Protein AF-A0AAD6A4V7-F1 (afdb_monomer)

Radius of gyration: 35.55 Å; Cα contacts (8 Å, |Δi|>4): 164; chains: 1; bounding box: 83×44×78 Å

InterPro domains:
  IPR036397 Ribonuclease H superfamily [G3DSA:3.30.420.10] (152-219)

Foldseek 3Di:
DQDDDPVLLVVLLVCVVVPDDLVNSQVVCVVVVHHDDSVRSVVSNPPDDPPPDDDDLPDPVLLVQLVVVCVVPVPDQLVNSQVVSCVPPVDRDDSVVSVVSCVVVVHDDDDDDDADDDDPVLVVQQVVVVVVCVVVVPDCPQEDEDEPDDPVVVVVCCVPSNQRHEYEYAPPPVCPVVVVVCVVVVGRYDDDGHSPLVVGCVSVVVVVVVVCCVPPVPD

Structure (mmCIF, N/CA/C/O backbone):
data_AF-A0AAD6A4V7-F1
#
_entry.id   AF-A0AAD6A4V7-F1
#
loop_
_atom_site.group_PDB
_atom_site.id
_atom_site.type_symbol
_atom_site.label_atom_id
_atom_site.label_alt_id
_atom_site.label_comp_id
_atom_site.label_asym_id
_atom_site.label_entity_id
_atom_site.label_seq_id
_atom_site.pdbx_PDB_ins_code
_atom_site.Cartn_x
_atom_site.Cartn_y
_atom_site.Cartn_z
_atom_site.occupancy
_atom_site.B_iso_or_equiv
_atom_site.auth_seq_id
_atom_site.auth_comp_id
_atom_site.auth_asym_id
_atom_site.auth_atom_id
_atom_site.pdbx_PDB_model_num
ATOM 1 N N . MET A 1 1 ? -29.307 -18.864 32.695 1.00 46.22 1 MET A N 1
ATOM 2 C CA . MET A 1 1 ? -29.935 -17.529 32.809 1.00 46.22 1 MET A CA 1
ATOM 3 C C . MET A 1 1 ? -30.764 -17.306 31.561 1.00 46.22 1 MET A C 1
ATOM 5 O O . MET A 1 1 ? -30.192 -17.206 30.483 1.00 46.22 1 MET A O 1
ATOM 9 N N . THR A 1 2 ? -32.087 -17.305 31.678 1.00 53.16 2 THR A N 1
ATOM 10 C CA . THR A 1 2 ? -32.985 -17.013 30.559 1.00 53.16 2 THR A CA 1
ATOM 11 C C . THR A 1 2 ? -32.927 -15.517 30.257 1.00 53.16 2 THR A C 1
ATOM 13 O O . THR A 1 2 ? -33.354 -14.672 31.042 1.00 53.16 2 THR A O 1
ATOM 16 N N . CYS A 1 3 ? -32.285 -15.182 29.140 1.00 62.53 3 CYS A N 1
ATOM 17 C CA . CYS A 1 3 ? -32.241 -13.828 28.608 1.00 62.53 3 CYS A CA 1
ATOM 18 C C . CYS A 1 3 ? -33.627 -13.497 28.039 1.00 62.53 3 CYS A C 1
ATOM 20 O O . CYS A 1 3 ? -34.058 -14.113 27.065 1.00 62.53 3 CYS A O 1
ATOM 22 N N . ILE A 1 4 ? -34.340 -12.555 28.658 1.00 73.94 4 ILE A N 1
ATOM 23 C CA . ILE A 1 4 ? -35.567 -12.003 28.082 1.00 73.94 4 ILE A CA 1
ATOM 24 C C . ILE A 1 4 ? -35.158 -11.102 26.910 1.00 73.94 4 ILE A C 1
ATOM 26 O O . ILE A 1 4 ? -34.334 -10.201 27.078 1.00 73.94 4 ILE A O 1
ATOM 30 N N . ASN A 1 5 ? -35.717 -11.346 25.724 1.00 81.69 5 ASN A N 1
ATOM 31 C CA . ASN A 1 5 ? -35.492 -10.494 24.556 1.00 81.69 5 ASN A CA 1
ATOM 32 C C . ASN A 1 5 ? -36.155 -9.106 24.730 1.00 81.69 5 ASN A C 1
ATOM 34 O O . ASN A 1 5 ? -36.911 -8.862 25.672 1.00 81.69 5 ASN A O 1
ATOM 38 N N . ILE A 1 6 ? -35.857 -8.171 23.823 1.00 79.94 6 ILE A N 1
ATOM 39 C CA . ILE A 1 6 ? -36.335 -6.780 23.922 1.00 79.94 6 ILE A CA 1
ATOM 40 C C . ILE A 1 6 ? -37.873 -6.710 23.916 1.00 79.94 6 ILE A C 1
ATOM 42 O O . ILE A 1 6 ? -38.448 -5.997 24.734 1.00 79.94 6 ILE A O 1
ATOM 46 N N . GLU A 1 7 ? -38.542 -7.495 23.069 1.00 83.12 7 GLU A N 1
ATOM 47 C CA . GLU A 1 7 ? -40.010 -7.517 22.959 1.00 83.12 7 GLU A CA 1
ATOM 48 C C . GLU A 1 7 ? -40.690 -8.002 24.241 1.00 83.12 7 GLU A C 1
ATOM 50 O O . GLU A 1 7 ? -41.595 -7.356 24.765 1.00 83.12 7 GLU A O 1
ATOM 55 N N . ARG A 1 8 ? -40.223 -9.116 24.809 1.00 85.81 8 ARG A N 1
ATOM 56 C CA . ARG A 1 8 ? -40.760 -9.637 26.068 1.00 85.81 8 ARG A CA 1
ATOM 57 C C . ARG A 1 8 ? -40.467 -8.691 27.231 1.00 85.81 8 ARG A C 1
ATOM 59 O O . ARG A 1 8 ? -41.292 -8.562 28.128 1.00 85.81 8 ARG A O 1
ATOM 66 N N . SER A 1 9 ? -39.343 -7.970 27.204 1.00 84.12 9 SER A N 1
ATOM 67 C CA . SER A 1 9 ? -39.074 -6.899 28.172 1.00 84.12 9 SER A CA 1
ATOM 68 C C . SER A 1 9 ? -40.113 -5.779 28.077 1.00 84.12 9 SER A C 1
ATOM 70 O O . SER A 1 9 ? -40.574 -5.299 29.108 1.00 84.12 9 SER A O 1
ATOM 72 N N . GLN A 1 10 ? -40.504 -5.377 26.865 1.00 85.00 10 GLN A N 1
ATOM 73 C CA . GLN A 1 10 ? -41.559 -4.379 26.661 1.00 85.00 10 GLN A CA 1
ATOM 74 C C . GLN A 1 10 ? -42.918 -4.897 27.152 1.00 85.00 10 GLN A C 1
ATOM 76 O O . GLN A 1 10 ? -43.640 -4.167 27.826 1.00 85.00 10 GLN A O 1
ATOM 81 N N . GLN A 1 11 ? -43.236 -6.173 26.903 1.00 87.38 11 GLN A N 1
ATOM 82 C CA . GLN A 1 11 ? -44.453 -6.813 27.418 1.00 87.38 11 GLN A CA 1
ATOM 83 C C . GLN A 1 11 ? -44.507 -6.802 28.950 1.00 87.38 11 GLN A C 1
ATOM 85 O O . GLN A 1 11 ? -45.554 -6.494 29.515 1.00 87.38 11 GLN A O 1
ATOM 90 N N . VAL A 1 12 ? -43.389 -7.073 29.635 1.00 87.44 12 VAL A N 1
ATOM 91 C CA . VAL A 1 12 ? -43.308 -6.968 31.103 1.00 87.44 12 VAL A CA 1
ATOM 92 C C . VAL A 1 12 ? -43.632 -5.545 31.567 1.00 87.44 12 VAL A C 1
ATOM 94 O O . VAL A 1 12 ? -44.415 -5.387 32.504 1.00 87.44 12 VAL A O 1
ATOM 97 N N . CYS A 1 13 ? -43.098 -4.512 30.904 1.00 84.75 13 CYS A N 1
ATOM 98 C CA . CYS A 1 13 ? -43.406 -3.115 31.230 1.00 84.75 13 CYS A CA 1
ATOM 99 C C . CYS A 1 13 ? -44.899 -2.794 31.053 1.00 84.75 13 CYS A C 1
ATOM 101 O O . CYS A 1 13 ? -45.506 -2.208 31.948 1.00 84.75 13 CYS A O 1
ATOM 103 N N . VAL A 1 14 ? -45.507 -3.237 29.948 1.00 88.44 14 VAL A N 1
ATOM 104 C CA . VAL A 1 14 ? -46.940 -3.037 29.666 1.00 88.44 14 VAL A CA 1
ATOM 105 C C . VAL A 1 14 ? -47.814 -3.758 30.697 1.00 88.44 14 VAL A C 1
ATOM 107 O O . VAL A 1 14 ? -48.703 -3.152 31.289 1.00 88.44 14 VAL A O 1
ATOM 110 N N . MET A 1 15 ? -47.541 -5.034 30.985 1.00 87.94 15 MET A N 1
ATOM 111 C CA . MET A 1 15 ? -48.311 -5.815 31.962 1.00 87.94 15 MET A CA 1
ATOM 112 C C . MET A 1 15 ? -48.268 -5.195 33.363 1.00 87.94 15 MET A C 1
ATOM 114 O O . MET A 1 15 ? -49.279 -5.184 34.065 1.00 87.94 15 MET A O 1
ATOM 118 N N . ARG A 1 16 ? -47.119 -4.639 33.757 1.00 85.44 16 ARG A N 1
ATOM 119 C CA . ARG A 1 16 ? -46.969 -3.910 35.020 1.00 85.44 16 ARG A CA 1
ATOM 120 C C . ARG A 1 16 ? -47.710 -2.577 35.036 1.00 85.44 16 ARG A C 1
ATOM 122 O O . ARG A 1 16 ? -48.299 -2.254 36.061 1.00 85.44 16 ARG A O 1
ATOM 129 N N . ALA A 1 17 ? -47.712 -1.833 33.928 1.00 85.75 17 ALA A N 1
ATOM 130 C CA . ALA A 1 17 ? -48.481 -0.591 33.797 1.00 85.75 17 ALA A CA 1
ATOM 131 C C . ALA A 1 17 ? -49.995 -0.833 33.937 1.00 85.75 17 ALA A C 1
ATOM 133 O O . ALA A 1 17 ? -50.708 -0.000 34.487 1.00 85.75 17 ALA A O 1
ATOM 134 N N . HIS A 1 18 ? -50.466 -2.012 33.523 1.00 89.56 18 HIS A N 1
ATOM 135 C CA . HIS A 1 18 ? -51.836 -2.481 33.751 1.00 89.56 18 HIS A CA 1
ATOM 136 C C . HIS A 1 18 ? -52.079 -3.090 35.147 1.00 89.56 18 HIS A C 1
ATOM 138 O O . HIS A 1 18 ? -53.134 -3.673 35.379 1.00 89.56 18 HIS A O 1
ATOM 144 N N . GLY A 1 19 ? -51.128 -2.979 36.080 1.00 86.94 19 GLY A N 1
ATOM 145 C CA . GLY A 1 19 ? -51.301 -3.401 37.472 1.00 86.94 19 GLY A CA 1
ATOM 146 C C . GLY A 1 19 ? -51.040 -4.883 37.757 1.00 86.94 19 GLY A C 1
ATOM 147 O O . GLY A 1 19 ? -51.260 -5.311 38.888 1.00 86.94 19 GLY A O 1
ATOM 148 N N . LYS A 1 20 ? -50.540 -5.673 36.791 1.00 89.75 20 LYS A N 1
ATOM 149 C CA . LYS A 1 20 ? -50.230 -7.091 37.044 1.00 89.75 20 LYS A CA 1
ATOM 150 C C . LYS A 1 20 ? -49.071 -7.254 38.029 1.00 89.75 20 LYS A C 1
ATOM 152 O O . LYS A 1 20 ? -48.065 -6.538 37.979 1.00 89.75 20 LYS A O 1
ATOM 157 N N . SER A 1 21 ? -49.174 -8.239 38.914 1.00 89.00 21 SER A N 1
ATOM 158 C CA . SER A 1 21 ? -48.132 -8.556 39.890 1.00 89.00 21 SER A CA 1
ATOM 159 C C . SER A 1 21 ? -46.947 -9.295 39.247 1.00 89.00 21 SER A C 1
ATOM 161 O O . SER A 1 21 ? -47.060 -9.916 38.192 1.00 89.00 21 SER A O 1
ATOM 163 N N . THR A 1 22 ? -45.776 -9.278 39.901 1.00 88.00 22 THR A N 1
ATOM 164 C CA . THR A 1 22 ? -44.594 -10.050 39.450 1.00 88.00 22 THR A CA 1
ATOM 165 C C . THR A 1 22 ? -44.915 -11.527 39.257 1.00 88.00 22 THR A C 1
ATOM 167 O O . THR A 1 22 ? -44.363 -12.166 38.368 1.00 88.00 22 THR A O 1
ATOM 170 N N . ARG A 1 23 ? -45.778 -12.057 40.128 1.00 88.94 23 ARG A N 1
ATOM 171 C CA . ARG A 1 23 ? -46.143 -13.466 40.174 1.00 88.94 23 ARG A CA 1
ATOM 172 C C . ARG A 1 23 ? -47.075 -13.827 39.021 1.00 88.94 23 ARG A C 1
ATOM 174 O O . ARG A 1 23 ? -46.799 -14.789 38.325 1.00 88.94 23 ARG A O 1
ATOM 181 N N . GLU A 1 24 ? -48.070 -12.989 38.744 1.00 89.25 24 GLU A N 1
ATOM 182 C CA . GLU A 1 24 ? -48.976 -13.158 37.598 1.00 89.25 24 GLU A CA 1
ATOM 183 C C . GLU A 1 24 ? -48.227 -13.096 36.264 1.00 89.25 24 GLU A C 1
ATOM 185 O O . GLU A 1 24 ? -48.489 -13.877 35.355 1.00 89.25 24 GLU A O 1
ATOM 190 N N . ILE A 1 25 ? -47.259 -12.182 36.141 1.00 88.25 25 ILE A N 1
ATOM 191 C CA . ILE A 1 25 ? -46.418 -12.089 34.941 1.00 88.25 25 ILE A CA 1
ATOM 192 C C . ILE A 1 25 ? -45.528 -13.329 34.816 1.00 88.25 25 ILE A C 1
ATOM 194 O O . ILE A 1 25 ? -45.355 -13.846 33.719 1.00 88.25 25 ILE A O 1
ATOM 198 N N . GLN A 1 26 ? -44.985 -13.837 35.923 1.00 90.19 26 GLN A N 1
ATOM 199 C CA . GLN A 1 26 ? -44.198 -15.067 35.914 1.00 90.19 26 GLN A CA 1
ATOM 200 C C . GLN A 1 26 ? -45.034 -16.279 35.478 1.00 90.19 26 GLN A C 1
ATOM 202 O O . GLN A 1 26 ? -44.574 -17.059 34.651 1.00 90.19 26 GLN A O 1
ATOM 207 N N . GLU A 1 27 ? -46.257 -16.410 35.991 1.00 90.81 27 GLU A N 1
ATOM 208 C CA . GLU A 1 27 ? -47.198 -17.482 35.640 1.00 90.81 27 GLU A CA 1
ATOM 209 C C . GLU A 1 27 ? -47.627 -17.399 34.161 1.00 90.81 27 GLU A C 1
ATOM 211 O O . GLU A 1 27 ? -47.657 -18.418 33.475 1.00 90.81 27 GLU A O 1
ATOM 216 N N . LEU A 1 28 ? -47.855 -16.189 33.630 1.00 88.38 28 LEU A N 1
ATOM 217 C CA . LEU A 1 28 ? -48.133 -15.954 32.202 1.00 88.38 28 LEU A CA 1
ATOM 218 C C . LEU A 1 28 ? -46.954 -16.298 31.289 1.00 88.38 28 LEU A C 1
ATOM 220 O O . LEU A 1 28 ? -47.144 -16.718 30.155 1.00 88.38 28 LEU A O 1
ATOM 224 N N . PHE A 1 29 ? -45.727 -16.076 31.749 1.00 89.00 29 PHE A N 1
ATOM 225 C CA . PHE A 1 29 ? -44.540 -16.436 30.979 1.00 89.00 29 PHE A CA 1
ATOM 226 C C . PHE A 1 29 ? -44.291 -17.945 31.038 1.00 89.00 29 PHE A C 1
ATOM 228 O O . PHE A 1 29 ? -43.952 -18.538 30.017 1.00 89.00 29 PHE A O 1
ATOM 235 N N . ALA A 1 30 ? -44.546 -18.577 32.187 1.00 88.62 30 ALA A N 1
ATOM 236 C CA . ALA A 1 30 ? -44.476 -20.026 32.346 1.00 88.62 30 ALA A CA 1
ATOM 237 C C . ALA A 1 30 ? -45.504 -20.758 31.464 1.00 88.62 30 ALA A C 1
ATOM 239 O O . ALA A 1 30 ? -45.166 -21.781 30.874 1.00 88.62 30 ALA A O 1
ATOM 240 N N . SER A 1 31 ? -46.719 -20.216 31.293 1.00 87.38 31 SER A N 1
ATOM 241 C CA . SER A 1 31 ? -47.729 -20.788 30.384 1.00 87.38 31 SER A CA 1
ATOM 242 C C . SER A 1 31 ? -47.377 -20.658 28.897 1.00 87.38 31 SER A C 1
ATOM 244 O O . SER A 1 31 ? -47.922 -21.384 28.072 1.00 87.38 31 SER A O 1
ATOM 246 N N . LEU A 1 32 ? -46.447 -19.763 28.559 1.00 87.00 32 LEU A N 1
ATOM 247 C CA . LEU A 1 32 ? -45.871 -19.595 27.222 1.00 87.00 32 LEU A CA 1
ATOM 248 C C . LEU A 1 32 ? -44.535 -20.347 27.062 1.00 87.00 32 LEU A C 1
ATOM 250 O O . LEU A 1 32 ? -43.760 -20.025 26.161 1.00 87.00 32 LEU A O 1
ATOM 254 N N . GLU A 1 33 ? -44.244 -21.299 27.957 1.00 85.06 33 GLU A N 1
ATOM 255 C CA . GLU A 1 33 ? -43.002 -22.090 28.006 1.00 85.06 33 GLU A CA 1
ATOM 256 C C . GLU A 1 33 ? -41.726 -21.247 28.213 1.00 85.06 33 GLU A C 1
ATOM 258 O O . GLU A 1 33 ? -40.621 -21.622 27.817 1.00 85.06 33 GLU A O 1
ATOM 263 N N . VAL A 1 34 ? -41.850 -20.079 28.853 1.00 83.94 34 VAL A N 1
ATOM 264 C CA . VAL A 1 34 ? -40.727 -19.185 29.155 1.00 83.94 34 VAL A CA 1
ATOM 265 C C . VAL A 1 34 ? -40.461 -19.156 30.652 1.00 83.94 34 VAL A C 1
ATOM 267 O O . VAL A 1 34 ? -41.112 -18.445 31.415 1.00 83.94 34 VAL A O 1
ATOM 270 N N . GLU A 1 35 ? -39.422 -19.863 31.080 1.00 84.44 35 GLU A N 1
ATOM 271 C CA . GLU A 1 35 ? -38.986 -19.804 32.472 1.00 84.44 35 GLU A CA 1
ATOM 272 C C . GLU A 1 35 ? -38.274 -18.481 32.776 1.00 84.44 35 GLU A C 1
ATOM 274 O O . GLU A 1 35 ? -37.183 -18.201 32.274 1.00 84.44 35 GLU A O 1
ATOM 279 N N . VAL A 1 36 ? -38.872 -17.649 33.628 1.00 85.38 36 VAL A N 1
ATOM 280 C CA . VAL A 1 36 ? -38.299 -16.369 34.058 1.00 85.38 36 VAL A CA 1
ATOM 281 C C . VAL A 1 36 ? -38.345 -16.266 35.576 1.00 85.38 36 VAL A C 1
ATOM 283 O O . VAL A 1 36 ? -39.349 -16.579 36.210 1.00 85.38 36 VAL A O 1
ATOM 286 N N . SER A 1 37 ? -37.258 -15.790 36.182 1.00 87.19 37 SER A N 1
ATOM 287 C CA . SER A 1 37 ? -37.224 -15.543 37.623 1.00 87.19 37 SER A CA 1
ATOM 288 C C . SER A 1 37 ? -37.920 -14.225 37.994 1.00 87.19 37 SER A C 1
ATOM 290 O O . SER A 1 37 ? -37.874 -13.242 37.248 1.00 87.19 37 SER A O 1
ATOM 292 N N . GLN A 1 38 ? -38.503 -14.151 39.193 1.00 84.00 38 GLN A N 1
ATOM 293 C CA . GLN A 1 38 ? -39.116 -12.905 39.670 1.00 84.00 38 GLN A CA 1
ATOM 294 C C . GLN A 1 38 ? -38.128 -11.743 39.807 1.00 84.00 38 GLN A C 1
ATOM 296 O O . GLN A 1 38 ? -38.521 -10.587 39.639 1.00 84.00 38 GLN A O 1
ATOM 301 N N . SER A 1 39 ? -36.855 -12.019 40.101 1.00 84.44 39 SER A N 1
ATOM 302 C CA . SER A 1 39 ? -35.818 -10.985 40.160 1.00 84.44 39 SER A CA 1
ATOM 303 C C . SER A 1 39 ? -35.549 -10.403 38.773 1.00 84.44 39 SER A C 1
ATOM 305 O O . SER A 1 39 ? -35.475 -9.183 38.632 1.00 84.44 39 SER A O 1
ATOM 307 N N . THR A 1 40 ? -35.517 -11.244 37.735 1.00 84.38 40 THR A N 1
ATOM 308 C CA . THR A 1 40 ? -35.427 -10.794 36.340 1.00 84.38 40 THR A CA 1
ATOM 309 C C . THR A 1 40 ? -36.605 -9.874 35.988 1.00 84.38 40 THR A C 1
ATOM 311 O O . THR A 1 40 ? -36.386 -8.771 35.496 1.00 84.38 40 THR A O 1
ATOM 314 N N . LEU A 1 41 ? -37.845 -10.252 36.323 1.00 85.44 41 LEU A N 1
ATOM 315 C CA . LEU A 1 41 ? -39.036 -9.428 36.058 1.00 85.44 41 LEU A CA 1
ATOM 316 C C . LEU A 1 41 ? -39.030 -8.076 36.794 1.00 85.44 41 LEU A C 1
ATOM 318 O O . LEU A 1 41 ? -39.511 -7.085 36.248 1.00 85.44 41 LEU A O 1
ATOM 322 N N . ARG A 1 42 ? -38.488 -8.004 38.019 1.00 82.31 42 ARG A N 1
ATOM 323 C CA . ARG A 1 42 ? -38.318 -6.724 38.738 1.00 82.31 42 ARG A CA 1
ATOM 324 C C . ARG A 1 42 ? -37.287 -5.823 38.066 1.00 82.31 42 ARG A C 1
ATOM 326 O O . ARG A 1 42 ? -37.545 -4.634 37.910 1.00 82.31 42 ARG A O 1
ATOM 333 N N . ASN A 1 43 ? -36.160 -6.389 37.637 1.00 80.38 43 ASN A N 1
ATOM 334 C CA . ASN A 1 43 ? -35.075 -5.631 37.012 1.00 80.38 43 ASN A CA 1
ATOM 335 C C . ASN A 1 43 ? -35.456 -5.064 35.638 1.00 80.38 43 ASN A C 1
ATOM 337 O O . ASN A 1 43 ? -34.955 -4.013 35.265 1.00 80.38 43 ASN A O 1
ATOM 341 N N . HIS A 1 44 ? -36.320 -5.748 34.880 1.00 78.75 44 HIS A N 1
ATOM 342 C CA . HIS A 1 44 ? -36.802 -5.252 33.585 1.00 78.75 44 HIS A CA 1
ATOM 343 C C . HIS A 1 44 ? -37.871 -4.157 33.709 1.00 78.75 44 HIS A C 1
ATOM 345 O O . HIS A 1 44 ? -37.994 -3.343 32.801 1.00 78.75 44 HIS A O 1
ATOM 351 N N . PHE A 1 45 ? -38.632 -4.134 34.810 1.00 73.75 45 PHE A N 1
ATOM 352 C CA . PHE A 1 45 ? -39.618 -3.082 35.070 1.00 73.75 45 PHE A CA 1
ATOM 353 C C . PHE A 1 45 ? -38.968 -1.751 35.466 1.00 73.75 45 PHE A C 1
ATOM 355 O O . PHE A 1 45 ? -39.486 -0.688 35.137 1.00 73.75 45 PHE A O 1
ATOM 362 N N . GLN A 1 46 ? -37.830 -1.794 36.160 1.00 72.06 46 GLN A N 1
ATOM 363 C CA . GLN A 1 46 ? -37.027 -0.596 36.374 1.00 72.06 46 GLN A CA 1
ATOM 364 C C . GLN A 1 46 ? -36.441 -0.171 35.023 1.00 72.06 46 GLN A C 1
ATOM 366 O O . GLN A 1 46 ? -35.641 -0.908 34.445 1.00 72.06 46 GLN A O 1
ATOM 371 N N . GLU A 1 47 ? -36.845 0.992 34.498 1.00 61.41 47 GLU A N 1
ATOM 372 C CA . GLU A 1 47 ? -36.217 1.555 33.301 1.00 61.41 47 GLU A CA 1
ATOM 373 C C . GLU A 1 47 ? -34.700 1.561 33.502 1.00 61.41 47 GLU A C 1
ATOM 375 O O . GLU A 1 47 ? -34.186 2.131 34.470 1.00 61.41 47 GLU A O 1
ATOM 380 N N . LYS A 1 48 ? -33.964 0.893 32.604 1.00 66.62 48 LYS A N 1
ATOM 381 C CA . LYS A 1 48 ? -32.505 0.957 32.642 1.00 66.62 48 LYS A CA 1
ATOM 382 C C . LYS A 1 48 ? -32.122 2.407 32.426 1.00 66.62 48 LYS A C 1
ATOM 384 O O . LYS A 1 48 ? -32.317 2.943 31.335 1.00 66.62 48 LYS A O 1
ATOM 389 N N . THR A 1 49 ? -31.555 3.027 33.452 1.00 66.81 49 THR A N 1
ATOM 390 C CA . THR A 1 49 ? -31.013 4.368 33.306 1.00 66.81 49 THR A CA 1
ATOM 391 C C . THR A 1 49 ? -29.973 4.343 32.187 1.00 66.81 49 THR A C 1
ATOM 393 O O . THR A 1 49 ? -29.142 3.425 32.136 1.00 66.81 49 THR A O 1
ATOM 396 N N . PRO A 1 50 ? -30.018 5.302 31.245 1.00 67.50 50 PRO A N 1
ATOM 397 C CA . PRO A 1 50 ? -29.005 5.381 30.211 1.00 67.50 50 PRO A CA 1
ATOM 398 C C . PRO A 1 50 ? -27.640 5.469 30.892 1.00 67.50 50 PRO A C 1
ATOM 400 O O . PRO A 1 50 ? -27.390 6.360 31.709 1.00 67.50 50 PRO A O 1
ATOM 403 N N . ILE A 1 51 ? -26.767 4.507 30.584 1.00 75.62 51 ILE A N 1
ATOM 404 C CA . ILE A 1 51 ? -25.408 4.486 31.117 1.00 75.62 51 ILE A CA 1
ATOM 405 C C . ILE A 1 51 ? -24.732 5.770 30.639 1.00 75.62 51 ILE A C 1
ATOM 407 O O . ILE A 1 51 ? -24.497 5.952 29.444 1.00 75.62 51 ILE A O 1
ATOM 411 N N . ARG A 1 52 ? -24.410 6.667 31.574 1.00 68.88 52 ARG A N 1
ATOM 412 C CA . ARG A 1 52 ? -23.633 7.872 31.279 1.00 68.88 52 ARG A CA 1
ATOM 413 C C . ARG A 1 52 ? -22.187 7.459 31.017 1.00 68.88 52 ARG A C 1
ATOM 415 O O . ARG A 1 52 ? -21.379 7.373 31.936 1.00 68.88 52 ARG A O 1
ATOM 422 N N . SER A 1 53 ? -21.859 7.162 29.763 1.00 70.69 53 SER A N 1
ATOM 423 C CA . SER A 1 53 ? -20.472 6.951 29.360 1.00 70.69 53 SER A CA 1
ATOM 424 C C . SER A 1 53 ? -19.764 8.299 29.270 1.00 70.69 53 SER A C 1
ATOM 426 O O . SER A 1 53 ? -20.168 9.159 28.486 1.00 70.69 53 SER A O 1
ATOM 428 N N . GLY A 1 54 ? -18.700 8.482 30.052 1.00 70.94 54 GLY A N 1
ATOM 429 C CA . GLY A 1 54 ? -17.823 9.638 29.895 1.00 70.94 54 GLY A CA 1
ATOM 430 C C . GLY A 1 54 ? -17.153 9.665 28.510 1.00 70.94 54 GLY A C 1
ATOM 431 O O . GLY A 1 54 ? -17.025 8.618 27.863 1.00 70.94 54 GLY A O 1
ATOM 432 N N . PRO A 1 55 ? -16.705 10.842 28.043 1.00 75.12 55 PRO A N 1
ATOM 433 C CA . PRO A 1 55 ? -16.001 10.970 26.775 1.00 75.12 55 PRO A CA 1
ATOM 434 C C . PRO A 1 55 ? -14.748 10.085 26.752 1.00 75.12 55 PRO A C 1
ATOM 436 O O . PRO A 1 55 ? -13.901 10.133 27.644 1.00 75.12 55 PRO A O 1
ATOM 439 N N . GLY A 1 56 ? -14.623 9.260 25.712 1.00 78.62 56 GLY A N 1
ATOM 440 C CA . GLY A 1 56 ? -13.450 8.414 25.521 1.00 78.62 56 GLY A CA 1
ATOM 441 C C . GLY A 1 56 ? -12.183 9.236 25.262 1.00 78.62 56 GLY A C 1
ATOM 442 O O . GLY A 1 56 ? -12.236 10.361 24.772 1.00 78.62 56 GLY A O 1
ATOM 443 N N . LYS A 1 57 ? -11.010 8.649 25.526 1.00 82.81 57 LYS A N 1
ATOM 444 C CA . LYS A 1 57 ? -9.712 9.305 25.275 1.00 82.81 57 LYS A CA 1
ATOM 445 C C . LYS A 1 57 ? -9.411 9.547 23.789 1.00 82.81 57 LYS A C 1
ATOM 447 O O . LYS A 1 57 ? -8.535 10.338 23.476 1.00 82.81 57 LYS A O 1
ATOM 452 N N . LEU A 1 58 ? -10.087 8.850 22.871 1.00 85.50 58 LEU A N 1
ATOM 453 C CA . LEU A 1 58 ? -9.947 9.066 21.427 1.00 85.50 58 LEU A CA 1
ATOM 454 C C . LEU A 1 58 ? -10.959 10.103 20.944 1.00 85.50 58 LEU A C 1
ATOM 456 O O . LEU A 1 58 ? -11.971 9.771 20.332 1.00 85.50 58 LEU A O 1
ATOM 460 N N . GLN A 1 59 ? -10.661 11.359 21.246 1.00 88.88 59 GLN A N 1
ATOM 461 C CA . GLN A 1 59 ? -11.377 12.498 20.688 1.00 88.88 59 GLN A CA 1
ATOM 462 C C . GLN A 1 59 ? -10.981 12.727 19.223 1.00 88.88 59 GLN A C 1
ATOM 464 O O . GLN A 1 59 ? -9.963 12.209 18.754 1.00 88.88 59 GLN A O 1
ATOM 469 N N . HIS A 1 60 ? -11.796 13.489 18.488 1.00 90.38 60 HIS A N 1
ATOM 470 C CA . HIS A 1 60 ? -11.601 13.720 17.052 1.00 90.38 60 HIS A CA 1
ATOM 471 C C . HIS A 1 60 ? -10.204 14.277 16.730 1.00 90.38 60 HIS A C 1
ATOM 473 O O . HIS A 1 60 ? -9.519 13.737 15.869 1.00 90.38 60 HIS A O 1
ATOM 479 N N . ASN A 1 61 ? -9.734 15.268 17.492 1.00 92.38 61 ASN A N 1
ATOM 480 C CA . ASN A 1 61 ? -8.391 15.846 17.358 1.00 92.38 61 ASN A CA 1
ATOM 481 C C . ASN A 1 61 ? -7.266 14.797 17.455 1.00 92.38 61 ASN A C 1
ATOM 483 O O . ASN A 1 61 ? -6.340 14.801 16.649 1.00 92.38 61 ASN A O 1
ATOM 487 N N . ILE A 1 62 ? -7.369 13.863 18.402 1.00 91.75 62 ILE A N 1
ATOM 488 C CA . ILE A 1 62 ? -6.388 12.792 18.608 1.00 91.75 62 ILE A CA 1
ATOM 489 C C . ILE A 1 62 ? -6.438 11.788 17.453 1.00 91.7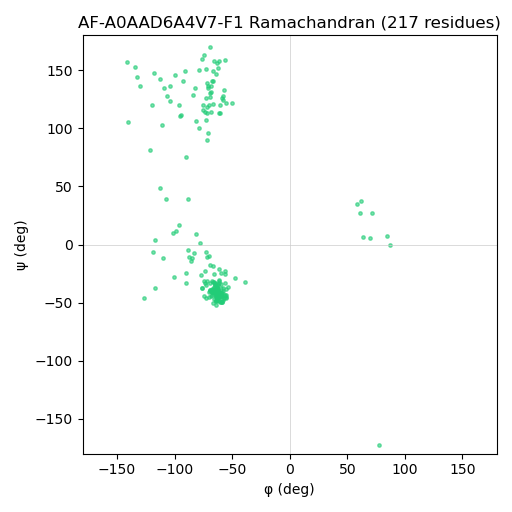5 62 ILE A C 1
ATOM 491 O O . ILE A 1 62 ? -5.397 11.314 17.001 1.00 91.75 62 ILE A O 1
ATOM 495 N N . VAL A 1 63 ? -7.632 11.465 16.948 1.00 93.19 63 VAL A N 1
ATOM 496 C CA . VAL A 1 63 ? -7.787 10.591 15.774 1.00 93.19 63 VAL A CA 1
ATOM 497 C C . VAL A 1 63 ? -7.145 11.227 14.540 1.00 93.19 63 VAL A C 1
ATOM 499 O O . VAL A 1 63 ? -6.365 10.558 13.863 1.00 93.19 63 VAL A O 1
ATOM 502 N N . THR A 1 64 ? -7.396 12.514 14.300 1.00 94.31 64 THR A N 1
ATOM 503 C CA . THR A 1 64 ? -6.793 13.279 13.199 1.00 94.31 64 THR A CA 1
ATOM 504 C C . THR A 1 64 ? -5.273 13.357 13.338 1.00 94.31 64 THR A C 1
ATOM 506 O O . THR A 1 64 ? -4.547 13.179 12.363 1.00 94.31 64 THR A O 1
ATOM 509 N N . ALA A 1 65 ? -4.753 13.527 14.555 1.00 93.44 65 ALA A N 1
ATOM 510 C CA . ALA A 1 65 ? -3.314 13.506 14.800 1.00 93.44 65 ALA A CA 1
ATOM 511 C C . ALA A 1 65 ? -2.684 12.129 14.519 1.00 93.44 65 ALA A C 1
ATOM 513 O O . ALA A 1 65 ? -1.613 12.051 13.914 1.00 93.44 65 ALA A O 1
ATOM 514 N N . ILE A 1 66 ? -3.357 11.032 14.895 1.00 92.81 66 ILE A N 1
ATOM 515 C CA . ILE A 1 66 ? -2.925 9.665 14.550 1.00 92.81 66 ILE A CA 1
ATOM 516 C C . ILE A 1 66 ? -2.898 9.478 13.028 1.00 92.81 66 ILE A C 1
ATOM 518 O O . ILE A 1 66 ? -1.970 8.850 12.506 1.00 92.81 66 ILE A O 1
ATOM 522 N N . GLU A 1 67 ? -3.895 10.004 12.317 1.00 94.69 67 GLU A N 1
ATOM 523 C CA . GLU A 1 67 ? -3.966 9.947 10.859 1.00 94.69 67 GLU A CA 1
ATOM 524 C C . GLU A 1 67 ? -2.817 10.722 10.211 1.00 94.69 67 GLU A C 1
ATOM 526 O O . GLU A 1 67 ? -2.064 10.143 9.431 1.00 94.69 67 GLU A O 1
ATOM 531 N N . ASN A 1 68 ? -2.620 11.983 10.593 1.00 94.06 68 ASN A N 1
ATOM 532 C CA . ASN A 1 68 ? -1.566 12.840 10.051 1.00 94.06 68 ASN A CA 1
ATOM 533 C C . ASN A 1 68 ? -0.171 12.269 10.325 1.00 94.06 68 ASN A C 1
ATOM 535 O O . ASN A 1 68 ? 0.667 12.228 9.427 1.00 94.06 68 ASN A O 1
ATOM 539 N N . ALA A 1 69 ? 0.067 11.748 11.534 1.00 92.06 69 ALA A N 1
ATOM 540 C CA . ALA A 1 69 ? 1.323 11.080 11.860 1.00 92.06 69 ALA A CA 1
ATOM 541 C C . ALA A 1 69 ? 1.550 9.832 10.993 1.00 92.06 69 ALA A C 1
ATOM 543 O O . ALA A 1 69 ? 2.667 9.589 10.550 1.00 92.06 69 ALA A O 1
ATOM 544 N N . THR A 1 70 ? 0.496 9.054 10.730 1.00 91.62 70 THR A N 1
ATOM 545 C CA . THR A 1 70 ? 0.592 7.841 9.902 1.00 91.62 70 THR A CA 1
ATOM 546 C C . THR A 1 70 ? 0.742 8.169 8.409 1.00 91.62 70 THR A C 1
ATOM 548 O O . THR A 1 70 ? 1.408 7.420 7.702 1.00 91.62 70 THR A O 1
ATOM 551 N N . LYS A 1 71 ? 0.171 9.283 7.930 1.00 92.00 71 LYS A N 1
ATOM 552 C CA . LYS A 1 71 ? 0.340 9.770 6.549 1.00 92.00 71 LYS A CA 1
ATOM 553 C C . LYS A 1 71 ? 1.750 10.295 6.283 1.00 92.00 71 LYS A C 1
ATOM 555 O O . LYS A 1 71 ? 2.286 10.027 5.217 1.00 92.00 71 LYS A O 1
ATOM 560 N N . ALA A 1 72 ? 2.332 11.027 7.235 1.00 91.25 72 ALA A N 1
ATOM 561 C CA . ALA A 1 72 ? 3.661 11.617 7.083 1.00 91.25 72 ALA A CA 1
ATOM 562 C C . ALA A 1 72 ? 4.770 10.556 7.002 1.00 91.25 72 ALA A C 1
ATOM 564 O O . ALA A 1 72 ? 5.666 10.665 6.172 1.00 91.25 72 ALA A O 1
ATOM 565 N N . ASP A 1 73 ? 4.693 9.519 7.839 1.00 89.56 73 ASP A N 1
ATOM 566 C CA . ASP A 1 73 ? 5.601 8.376 7.777 1.00 89.56 73 ASP A CA 1
ATOM 567 C C . ASP A 1 73 ? 4.835 7.074 8.048 1.00 89.56 73 ASP A C 1
ATOM 569 O O . ASP A 1 73 ? 4.469 6.731 9.180 1.00 89.56 73 ASP A O 1
ATOM 573 N N . ASN A 1 74 ? 4.611 6.322 6.969 1.00 84.44 74 ASN A N 1
ATOM 574 C CA . ASN A 1 74 ? 3.885 5.057 6.997 1.00 84.44 74 ASN A CA 1
ATOM 575 C C . ASN A 1 74 ? 4.659 3.922 7.697 1.00 84.44 74 ASN A C 1
ATOM 577 O O . ASN A 1 74 ? 4.069 2.877 7.989 1.00 84.44 74 ASN A O 1
ATOM 581 N N . LYS A 1 75 ? 5.946 4.124 8.016 1.00 86.81 75 LYS A N 1
ATOM 582 C CA . LYS A 1 75 ? 6.786 3.171 8.754 1.00 86.81 75 LYS A CA 1
ATOM 583 C C . LYS A 1 75 ? 6.680 3.352 10.267 1.00 86.81 75 LYS A C 1
ATOM 585 O O . LYS A 1 75 ? 7.123 2.475 11.013 1.00 86.81 75 LYS A O 1
ATOM 590 N N . LEU A 1 76 ? 6.055 4.434 10.747 1.00 87.31 76 LEU A N 1
ATOM 591 C CA . LEU A 1 76 ? 5.936 4.690 12.180 1.00 87.31 76 LEU A CA 1
ATOM 592 C C . LEU A 1 76 ? 5.167 3.580 12.896 1.00 87.31 76 LEU A C 1
ATOM 594 O O . LEU A 1 76 ? 3.967 3.331 12.684 1.00 87.31 76 LEU A O 1
ATOM 598 N N . THR A 1 77 ? 5.860 2.955 13.845 1.00 91.31 77 THR A N 1
ATOM 599 C CA . THR A 1 77 ? 5.264 1.946 14.712 1.00 91.31 77 THR A CA 1
ATOM 600 C C . THR A 1 77 ? 4.158 2.561 15.572 1.00 91.31 77 THR A C 1
ATOM 602 O O . THR A 1 77 ? 4.139 3.758 15.867 1.00 91.31 77 THR A O 1
ATOM 605 N N . ALA A 1 78 ? 3.226 1.724 16.034 1.00 91.75 78 ALA A N 1
ATOM 606 C CA . ALA A 1 78 ? 2.189 2.174 16.964 1.00 91.75 78 ALA A CA 1
ATOM 607 C C . ALA A 1 78 ? 2.781 2.735 18.273 1.00 91.75 78 ALA A C 1
ATOM 609 O O . ALA A 1 78 ? 2.132 3.538 18.936 1.00 91.75 78 ALA A O 1
ATOM 610 N N . HIS A 1 79 ? 3.998 2.319 18.641 1.00 94.69 79 HIS A N 1
ATOM 611 C CA . HIS A 1 79 ? 4.697 2.832 19.814 1.00 94.69 79 HIS A CA 1
ATOM 612 C C . HIS A 1 79 ? 5.202 4.262 19.595 1.00 94.69 79 HIS A C 1
ATOM 614 O O . HIS A 1 79 ? 4.940 5.124 20.427 1.00 94.69 79 HIS A O 1
ATOM 620 N N . CYS A 1 80 ? 5.826 4.545 18.450 1.00 94.25 80 CYS A N 1
ATOM 621 C CA . CYS A 1 80 ? 6.269 5.900 18.110 1.00 94.25 80 CYS A CA 1
ATOM 622 C C . CYS A 1 80 ? 5.082 6.871 18.033 1.00 94.25 80 CYS A C 1
ATOM 624 O O . CYS A 1 80 ? 5.131 7.959 18.599 1.00 94.25 80 CYS A O 1
ATOM 626 N N . VAL A 1 81 ? 3.963 6.449 17.427 1.00 93.31 81 VAL A N 1
ATOM 627 C CA . VAL A 1 81 ? 2.738 7.269 17.415 1.00 93.31 81 VAL A CA 1
ATOM 628 C C . VAL A 1 81 ? 2.196 7.497 18.824 1.00 93.31 81 VAL A C 1
ATOM 630 O O . VAL A 1 81 ? 1.745 8.596 19.122 1.00 93.31 81 VAL A O 1
ATOM 633 N N . LYS A 1 82 ? 2.280 6.509 19.724 1.00 94.62 82 LYS A N 1
ATOM 634 C CA . LYS A 1 82 ? 1.889 6.692 21.130 1.00 94.62 82 LYS A CA 1
ATOM 635 C C . LYS A 1 82 ? 2.703 7.797 21.796 1.00 94.62 82 LYS A C 1
ATOM 637 O O . LYS A 1 82 ? 2.117 8.655 22.445 1.00 94.62 82 LYS A O 1
ATOM 642 N N . GLN A 1 83 ? 4.027 7.746 21.658 1.00 94.56 83 GLN A N 1
ATOM 643 C CA . GLN A 1 83 ? 4.929 8.732 22.254 1.00 94.56 83 GLN A CA 1
ATOM 644 C C . GLN A 1 83 ? 4.643 10.134 21.715 1.00 94.56 83 GLN A C 1
ATOM 646 O O . GLN A 1 83 ? 4.537 11.072 22.497 1.00 94.56 83 GLN A O 1
ATOM 651 N N . LYS A 1 84 ? 4.414 10.253 20.402 1.00 92.81 84 LYS A N 1
ATOM 652 C CA . LYS A 1 84 ? 4.069 11.524 19.763 1.00 92.81 84 LYS A CA 1
ATOM 653 C C . LYS A 1 84 ? 2.754 12.103 20.292 1.00 92.81 84 LYS A C 1
ATOM 655 O O . LYS A 1 84 ? 2.723 13.237 20.740 1.00 92.81 84 LYS A O 1
ATOM 660 N N . ILE A 1 85 ? 1.691 11.298 20.358 1.00 93.12 85 ILE A N 1
ATOM 661 C CA . ILE A 1 85 ? 0.397 11.749 20.899 1.00 93.12 85 ILE A CA 1
ATOM 662 C C . ILE A 1 85 ? 0.486 12.101 22.392 1.00 93.12 85 ILE A C 1
ATOM 664 O O . ILE A 1 85 ? -0.167 13.042 22.840 1.00 93.12 85 ILE A O 1
ATOM 668 N N . GLN A 1 86 ? 1.294 11.371 23.165 1.00 94.50 86 GLN A N 1
ATOM 669 C CA . GLN A 1 86 ? 1.542 11.697 24.568 1.00 94.50 86 GLN A CA 1
ATOM 670 C C . GLN A 1 86 ? 2.262 13.043 24.718 1.00 94.50 86 GLN A C 1
ATOM 672 O O . GLN A 1 86 ? 1.928 13.785 25.637 1.00 94.50 86 GLN A O 1
ATOM 677 N N . ALA A 1 87 ? 3.225 13.348 23.846 1.00 93.50 87 ALA A N 1
ATOM 678 C CA . ALA A 1 87 ? 3.943 14.619 23.852 1.00 93.50 87 ALA A CA 1
ATOM 679 C C . ALA A 1 87 ? 3.042 15.787 23.415 1.00 93.50 87 ALA A C 1
ATOM 681 O O . ALA A 1 87 ? 2.998 16.805 24.096 1.00 93.50 87 ALA A O 1
ATOM 682 N N . ASP A 1 88 ? 2.275 15.606 22.338 1.00 92.12 88 ASP A N 1
ATOM 683 C CA . ASP A 1 88 ? 1.472 16.674 21.731 1.00 92.12 88 ASP A CA 1
ATOM 684 C C . ASP A 1 88 ? 0.198 16.996 22.538 1.00 92.12 88 ASP A C 1
ATOM 686 O O . ASP A 1 88 ? -0.210 18.151 22.630 1.00 92.12 88 ASP A O 1
ATOM 690 N N . PHE A 1 89 ? -0.455 15.979 23.119 1.00 90.81 89 PHE A N 1
ATOM 691 C CA . PHE A 1 89 ? -1.769 16.121 23.769 1.00 90.81 89 PHE A CA 1
ATOM 692 C C . PHE A 1 89 ? -1.772 15.768 25.262 1.00 90.81 89 PHE A C 1
ATOM 694 O O . PHE A 1 89 ? -2.810 15.887 25.911 1.00 90.81 89 PHE A O 1
ATOM 701 N N . GLY A 1 90 ? -0.669 15.257 25.818 1.00 90.31 90 GLY A N 1
ATOM 702 C CA . GLY A 1 90 ? -0.611 14.809 27.216 1.00 90.31 90 GLY A CA 1
ATOM 703 C C . GLY A 1 90 ? -1.428 13.543 27.522 1.00 90.31 90 GLY A C 1
ATOM 704 O O . GLY A 1 90 ? -1.515 13.127 28.679 1.00 90.31 90 GLY A O 1
ATOM 705 N N . VAL A 1 91 ? -2.025 12.893 26.515 1.00 88.81 91 VAL A N 1
ATOM 706 C CA . VAL A 1 91 ? -2.941 11.756 26.708 1.00 88.81 91 VAL A CA 1
ATOM 707 C C . VAL A 1 91 ? -2.228 10.412 26.568 1.00 88.81 91 VAL A C 1
ATOM 709 O O . VAL A 1 91 ? -1.779 10.029 25.488 1.00 88.81 91 VAL A O 1
ATOM 712 N N . SER A 1 92 ? -2.260 9.618 27.643 1.00 89.75 92 SER A N 1
ATOM 713 C CA . SER A 1 92 ? -1.717 8.254 27.631 1.00 89.75 92 SER A CA 1
ATOM 714 C C . SER A 1 92 ? -2.707 7.263 27.029 1.00 89.75 92 SER A C 1
ATOM 716 O O . SER A 1 92 ? -3.726 6.900 27.638 1.00 89.75 92 SER A O 1
ATOM 718 N N . LEU A 1 93 ? -2.399 6.828 25.805 1.00 89.81 93 LEU A N 1
ATOM 719 C CA . LEU A 1 93 ? -3.146 5.822 25.054 1.00 89.81 93 LEU A CA 1
ATOM 720 C C . LEU A 1 93 ? -2.483 4.439 25.127 1.00 89.81 93 LEU A C 1
ATOM 722 O O . LEU A 1 93 ? -1.260 4.293 25.115 1.00 89.81 93 LEU A O 1
ATOM 726 N N . GLY A 1 94 ? -3.302 3.387 25.129 1.00 93.25 94 GLY A N 1
ATOM 727 C CA . GLY A 1 94 ? -2.826 2.020 24.921 1.00 93.25 94 GLY A CA 1
ATOM 728 C C . GLY A 1 94 ? -2.430 1.770 23.460 1.00 93.25 94 GLY A C 1
ATOM 729 O O . GLY A 1 94 ? -3.021 2.331 22.537 1.00 93.25 94 GLY A O 1
ATOM 730 N N . LEU A 1 95 ? -1.477 0.860 23.225 1.00 94.25 95 LEU A N 1
ATOM 731 C CA . LEU A 1 95 ? -1.075 0.466 21.863 1.00 94.25 95 LEU A CA 1
ATOM 732 C C . LEU A 1 95 ? -2.247 -0.130 21.064 1.00 94.25 95 LEU A C 1
ATOM 734 O O . LEU A 1 95 ? -2.351 0.059 19.852 1.00 94.25 95 LEU A O 1
ATOM 738 N N . SER A 1 96 ? -3.146 -0.845 21.743 1.00 93.88 96 SER A N 1
ATOM 739 C CA . SER A 1 96 ? -4.370 -1.396 21.157 1.00 93.88 96 SER A CA 1
ATOM 740 C C . SER A 1 96 ? -5.317 -0.300 20.662 1.00 93.88 96 SER A C 1
ATOM 742 O O . SER A 1 96 ? -5.910 -0.466 19.598 1.00 93.88 96 SER A O 1
ATOM 744 N N . SER A 1 97 ? -5.416 0.831 21.367 1.00 93.69 97 SER A N 1
ATOM 745 C CA . SER A 1 97 ? -6.241 1.976 20.965 1.00 93.69 97 SER A CA 1
ATOM 746 C C . SER A 1 97 ? -5.743 2.599 19.664 1.00 93.69 97 SER A C 1
ATOM 748 O O . SER A 1 97 ? -6.537 2.817 18.756 1.00 93.69 97 SER A O 1
ATOM 750 N N . ILE A 1 98 ? -4.427 2.779 19.519 1.00 93.25 98 ILE A N 1
ATOM 751 C CA . ILE A 1 98 ? -3.813 3.307 18.288 1.00 93.25 98 ILE A CA 1
ATOM 752 C C . ILE A 1 98 ? -4.032 2.346 17.120 1.00 93.25 98 ILE A C 1
ATOM 754 O O . ILE A 1 98 ? -4.437 2.757 16.035 1.00 93.25 98 ILE A O 1
ATOM 758 N N . ARG A 1 99 ? -3.829 1.042 17.340 1.00 93.75 99 ARG A N 1
ATOM 759 C CA . ARG A 1 99 ? -4.082 0.019 16.313 1.00 93.75 99 ARG A CA 1
ATOM 760 C C . ARG A 1 99 ? -5.558 -0.040 15.909 1.00 93.75 99 ARG A C 1
ATOM 762 O O . ARG A 1 99 ? -5.859 -0.195 14.730 1.00 93.75 99 ARG A O 1
ATOM 769 N N . LYS A 1 100 ? -6.491 0.086 16.861 1.00 92.31 100 LYS A N 1
ATOM 770 C CA . LYS A 1 100 ? -7.936 0.174 16.582 1.00 92.31 100 LYS A CA 1
ATOM 771 C C . LYS A 1 100 ? -8.270 1.432 15.776 1.00 92.31 100 LYS A C 1
ATOM 773 O O . LYS A 1 100 ? -8.981 1.316 14.786 1.00 92.31 100 LYS A O 1
ATOM 778 N N . ALA A 1 101 ? -7.716 2.585 16.150 1.00 93.56 101 ALA A N 1
ATOM 779 C CA . ALA A 1 101 ? -7.906 3.846 15.436 1.00 93.56 101 ALA A CA 1
ATOM 780 C C . ALA A 1 101 ? -7.417 3.760 13.987 1.00 93.56 101 ALA A C 1
ATOM 782 O O . ALA A 1 101 ? -8.178 4.038 13.068 1.00 93.56 101 ALA A O 1
ATOM 783 N N . ARG A 1 102 ? -6.189 3.265 13.783 1.00 94.25 102 ARG A N 1
ATOM 784 C CA . ARG A 1 102 ? -5.612 3.028 12.453 1.00 94.25 102 ARG A CA 1
ATOM 785 C C . ARG A 1 102 ? -6.500 2.127 11.594 1.00 94.25 102 ARG A C 1
ATOM 787 O O . ARG A 1 102 ? -6.791 2.484 10.461 1.00 94.25 102 ARG A O 1
ATOM 794 N N . ARG A 1 103 ? -6.996 1.014 12.149 1.00 93.62 103 ARG A N 1
ATOM 795 C CA . ARG A 1 103 ? -7.936 0.128 11.438 1.00 93.62 103 ARG A CA 1
ATOM 796 C C . ARG A 1 103 ? -9.252 0.824 11.086 1.00 93.62 103 ARG A C 1
ATOM 798 O O . ARG A 1 103 ? -9.744 0.627 9.984 1.00 93.62 103 ARG A O 1
ATOM 805 N N . LYS A 1 104 ? -9.806 1.640 11.992 1.00 93.12 104 LYS A N 1
ATOM 806 C CA . LYS A 1 104 ? -11.043 2.405 11.746 1.00 93.12 104 LYS A CA 1
ATOM 807 C C . LYS A 1 104 ? -10.863 3.452 10.639 1.00 93.12 104 LYS A C 1
ATOM 809 O O . LYS A 1 104 ? -11.790 3.683 9.880 1.00 93.12 104 LYS A O 1
ATOM 814 N N . LEU A 1 105 ? -9.667 4.028 10.533 1.00 93.25 105 LEU A N 1
ATOM 815 C CA . LEU A 1 105 ? -9.255 4.944 9.463 1.00 93.25 105 LEU A CA 1
ATOM 816 C C . LEU A 1 105 ? -8.896 4.229 8.142 1.00 93.25 105 LEU A C 1
ATOM 818 O O . LEU A 1 105 ? -8.486 4.881 7.192 1.00 93.25 105 LEU A O 1
ATOM 822 N N . GLY A 1 106 ? -9.002 2.897 8.070 1.00 93.88 106 GLY A N 1
ATOM 823 C CA . GLY A 1 106 ? -8.718 2.124 6.856 1.00 93.88 106 GLY A CA 1
ATOM 824 C C . GLY A 1 106 ? -7.256 1.702 6.668 1.00 93.88 106 GLY A C 1
ATOM 825 O O . GLY A 1 106 ? -6.949 0.993 5.710 1.00 93.88 106 GLY A O 1
ATOM 826 N N . TRP A 1 107 ? -6.349 2.048 7.587 1.00 92.69 107 TRP A N 1
ATOM 827 C CA . TRP A 1 107 ? -4.949 1.630 7.496 1.00 92.69 107 TRP A CA 1
ATOM 828 C C . TRP A 1 107 ? -4.801 0.127 7.735 1.00 92.69 107 TRP A C 1
ATOM 830 O O . TRP A 1 107 ? -5.206 -0.408 8.775 1.00 92.69 107 TRP A O 1
ATOM 840 N N . LYS A 1 108 ? -4.147 -0.548 6.788 1.00 89.88 108 LYS A N 1
ATOM 841 C CA . LYS A 1 108 ? -3.773 -1.962 6.875 1.00 89.88 108 LYS A CA 1
ATOM 842 C C . LYS A 1 108 ? -2.259 -2.086 6.965 1.00 89.88 108 LYS A C 1
ATOM 844 O O . LYS A 1 108 ? -1.526 -1.334 6.333 1.00 89.88 108 LYS A O 1
ATOM 849 N N . TYR A 1 109 ? -1.794 -3.046 7.759 1.00 86.19 109 TYR A N 1
ATOM 850 C CA . TYR A 1 109 ? -0.375 -3.371 7.793 1.00 86.19 109 TYR A CA 1
ATOM 851 C C . TYR A 1 109 ? 0.019 -4.047 6.476 1.00 86.19 109 TYR A C 1
ATOM 853 O O . TYR A 1 109 ? -0.526 -5.096 6.135 1.00 86.19 109 TYR A O 1
ATOM 861 N N . GLY A 1 110 ? 0.959 -3.442 5.755 1.00 83.81 110 GLY A N 1
ATOM 862 C CA . GLY A 1 110 ? 1.621 -4.042 4.604 1.00 83.81 110 GLY A CA 1
ATOM 863 C C . GLY A 1 110 ? 3.026 -4.485 4.992 1.00 83.81 110 GLY A C 1
ATOM 864 O O . GLY A 1 110 ? 3.743 -3.749 5.669 1.00 83.81 110 GLY A O 1
ATOM 865 N N . ARG A 1 111 ? 3.430 -5.684 4.565 1.00 81.19 111 ARG A N 1
ATOM 866 C CA . ARG A 1 111 ? 4.842 -6.077 4.635 1.00 81.19 111 ARG A CA 1
ATOM 867 C C . ARG A 1 111 ? 5.614 -5.298 3.578 1.00 81.19 111 ARG A C 1
ATOM 869 O O . ARG A 1 111 ? 5.139 -5.166 2.449 1.00 81.19 111 ARG A O 1
ATOM 876 N N . THR A 1 112 ? 6.805 -4.831 3.932 1.00 77.25 112 THR A N 1
ATOM 877 C CA . THR A 1 112 ? 7.751 -4.297 2.953 1.00 77.25 112 THR A CA 1
ATOM 878 C C . THR A 1 112 ? 8.047 -5.390 1.932 1.00 77.25 112 THR A C 1
ATOM 880 O O . THR A 1 112 ? 8.416 -6.505 2.309 1.00 77.25 112 THR A O 1
ATOM 883 N N . ARG A 1 113 ? 7.837 -5.099 0.647 1.00 75.69 113 ARG A N 1
ATOM 884 C CA . ARG A 1 113 ? 8.255 -6.007 -0.423 1.00 75.69 113 ARG A CA 1
ATOM 885 C C . ARG A 1 113 ? 9.777 -5.971 -0.496 1.00 75.69 113 ARG A C 1
ATOM 887 O O . ARG A 1 113 ? 10.361 -4.897 -0.388 1.00 75.69 113 ARG A O 1
ATOM 894 N N . PHE A 1 114 ? 10.404 -7.135 -0.631 1.00 74.06 114 PHE A N 1
ATOM 895 C CA . PHE A 1 114 ? 11.832 -7.184 -0.915 1.00 74.06 114 PHE A CA 1
ATOM 896 C C . PHE A 1 114 ? 12.047 -6.607 -2.313 1.00 74.06 114 PHE A C 1
ATOM 898 O O . PHE A 1 114 ? 11.459 -7.098 -3.274 1.00 74.06 114 PHE A O 1
ATOM 905 N N . THR A 1 115 ? 12.837 -5.545 -2.404 1.00 71.12 115 THR A N 1
ATOM 906 C CA . THR A 1 115 ? 13.263 -4.944 -3.666 1.00 71.12 115 THR A CA 1
ATOM 907 C C . THR A 1 115 ? 14.762 -4.720 -3.579 1.00 71.12 115 THR A C 1
ATOM 909 O O . THR A 1 115 ? 15.275 -4.365 -2.514 1.00 71.12 115 THR A O 1
ATOM 912 N N . HIS A 1 116 ? 15.469 -4.899 -4.687 1.00 73.81 116 HIS A N 1
ATOM 913 C CA . HIS A 1 116 ? 16.882 -4.545 -4.746 1.00 73.81 116 HIS A CA 1
ATOM 914 C C . HIS A 1 116 ? 17.028 -3.021 -4.647 1.00 73.81 116 HIS A C 1
ATOM 916 O O . HIS A 1 116 ? 16.202 -2.271 -5.171 1.00 73.81 116 HIS A O 1
ATOM 922 N N . MET A 1 117 ? 18.042 -2.554 -3.918 1.00 82.31 117 MET A N 1
ATOM 923 C CA . MET A 1 117 ? 18.357 -1.128 -3.876 1.00 82.31 117 MET A CA 1
ATOM 924 C C . MET A 1 117 ? 19.044 -0.753 -5.185 1.00 82.31 117 MET A C 1
ATOM 926 O O . MET A 1 117 ? 20.132 -1.248 -5.459 1.00 82.31 117 MET A O 1
ATOM 930 N N . ILE A 1 118 ? 18.408 0.112 -5.971 1.00 85.06 118 ILE A N 1
ATOM 931 C CA . ILE A 1 118 ? 18.984 0.641 -7.210 1.00 85.06 118 ILE A CA 1
ATOM 932 C C . ILE A 1 118 ? 19.873 1.831 -6.853 1.00 85.06 118 ILE A C 1
ATOM 934 O O . ILE A 1 118 ? 19.421 2.757 -6.167 1.00 85.06 118 ILE A O 1
ATOM 938 N N . ARG A 1 119 ? 21.118 1.829 -7.332 1.00 86.69 119 ARG A N 1
ATOM 939 C CA . ARG A 1 119 ? 22.045 2.958 -7.155 1.00 86.69 119 ARG A CA 1
ATOM 940 C C . ARG A 1 119 ? 21.527 4.202 -7.872 1.00 86.69 119 ARG A C 1
ATOM 942 O O . ARG A 1 119 ? 20.932 4.102 -8.941 1.00 86.69 119 ARG A O 1
ATOM 949 N N . ASP A 1 120 ? 21.796 5.388 -7.328 1.00 86.88 120 ASP A N 1
ATOM 950 C CA . ASP A 1 120 ? 21.215 6.633 -7.855 1.00 86.88 120 ASP A CA 1
ATOM 951 C C . ASP A 1 120 ? 21.550 6.893 -9.331 1.00 86.88 120 ASP A C 1
ATOM 953 O O . ASP A 1 120 ? 20.661 7.254 -10.096 1.00 86.88 120 ASP A O 1
ATOM 957 N N . HIS A 1 121 ? 22.781 6.609 -9.767 1.00 83.19 121 HIS A N 1
ATOM 958 C CA . HIS A 1 121 ? 23.168 6.746 -11.178 1.00 83.19 121 HIS A CA 1
ATOM 959 C C . HIS A 1 121 ? 22.446 5.750 -12.103 1.00 83.19 121 HIS A C 1
ATOM 961 O O . HIS A 1 121 ? 22.136 6.079 -13.247 1.00 83.19 121 HIS A O 1
ATOM 967 N N . ASN A 1 122 ? 22.129 4.546 -11.614 1.00 86.81 122 ASN A N 1
ATOM 968 C CA . ASN A 1 122 ? 21.397 3.551 -12.396 1.00 86.81 122 ASN A CA 1
ATOM 969 C C . ASN A 1 122 ? 19.931 3.957 -12.572 1.00 86.81 122 ASN A C 1
ATOM 971 O O . ASN A 1 122 ? 19.355 3.685 -13.621 1.00 86.81 122 ASN A O 1
ATOM 975 N N . LYS A 1 123 ? 19.329 4.663 -11.602 1.00 88.69 123 L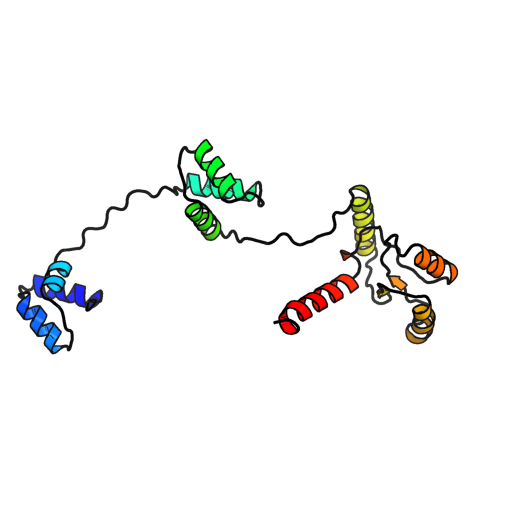YS A N 1
ATOM 976 C CA . LYS A 1 123 ? 17.932 5.129 -11.705 1.00 88.69 123 LYS A CA 1
ATOM 977 C C . LYS A 1 123 ? 17.702 5.980 -12.951 1.00 88.69 123 LYS A C 1
ATOM 979 O O . LYS A 1 123 ? 16.705 5.786 -13.640 1.00 88.69 123 LYS A O 1
ATOM 984 N N . GLU A 1 124 ? 18.626 6.889 -13.253 1.00 89.19 124 GLU A N 1
ATOM 985 C CA . GLU A 1 124 ? 18.505 7.762 -14.420 1.00 89.19 124 GLU A CA 1
ATOM 986 C C . GLU A 1 124 ? 18.639 6.976 -15.731 1.00 89.19 124 GLU A C 1
ATOM 988 O O . GLU A 1 124 ? 17.824 7.139 -16.639 1.00 89.19 124 GLU A O 1
ATOM 993 N N . ALA A 1 125 ? 19.619 6.069 -15.815 1.00 88.31 125 ALA A N 1
ATOM 994 C CA . ALA A 1 125 ? 19.803 5.208 -16.983 1.00 88.31 125 ALA A CA 1
ATOM 995 C C . ALA A 1 125 ? 18.571 4.329 -17.247 1.00 88.31 125 ALA A C 1
ATOM 997 O O . ALA A 1 125 ? 18.117 4.208 -18.384 1.00 88.31 125 ALA A O 1
ATOM 998 N N . ARG A 1 126 ? 17.992 3.778 -16.177 1.00 89.56 126 ARG A N 1
ATOM 999 C CA . ARG A 1 126 ? 16.767 2.979 -16.214 1.00 89.56 126 ARG A CA 1
ATOM 1000 C C . ARG A 1 126 ? 15.558 3.775 -16.691 1.00 89.56 126 ARG A C 1
ATOM 1002 O O . ARG A 1 126 ? 14.837 3.306 -17.568 1.00 89.56 126 ARG A O 1
ATOM 1009 N N . LEU A 1 127 ? 15.354 4.975 -16.149 1.00 90.69 127 LEU A N 1
ATOM 1010 C CA . LEU A 1 127 ? 14.249 5.843 -16.554 1.00 90.69 127 LEU A CA 1
ATOM 1011 C C . LEU A 1 127 ? 14.359 6.226 -18.032 1.00 90.69 127 LEU A C 1
ATOM 1013 O O . LEU A 1 127 ? 13.377 6.131 -18.763 1.00 90.69 127 LEU A O 1
ATOM 1017 N N . ARG A 1 128 ? 15.558 6.608 -18.478 1.00 91.19 128 ARG A N 1
ATOM 1018 C CA . ARG A 1 128 ? 15.811 6.983 -19.872 1.00 91.19 128 ARG A CA 1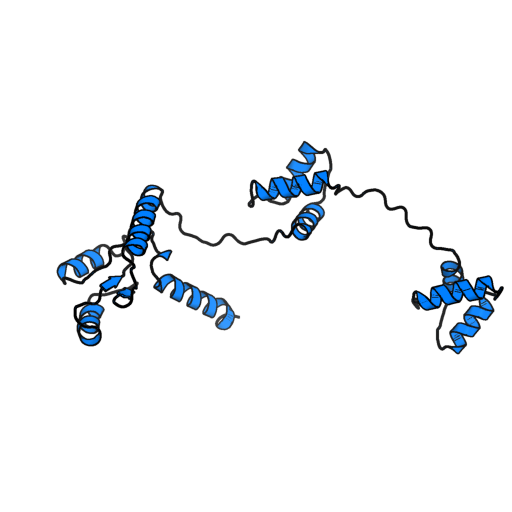
ATOM 1019 C C . ARG A 1 128 ? 15.493 5.839 -20.833 1.00 91.19 128 ARG A C 1
ATOM 1021 O O . ARG A 1 128 ? 14.819 6.062 -21.831 1.00 91.19 128 ARG A O 1
ATOM 1028 N N . GLN A 1 129 ? 15.920 4.621 -20.500 1.00 88.88 129 GLN A N 1
ATOM 1029 C CA . GLN A 1 129 ? 15.648 3.442 -21.320 1.00 88.88 129 GLN A CA 1
ATOM 1030 C C . GLN A 1 129 ? 14.148 3.128 -21.401 1.00 88.88 129 GLN A C 1
ATOM 1032 O O . GLN A 1 129 ? 13.633 2.861 -22.483 1.00 88.88 129 GLN A O 1
ATOM 1037 N N . ALA A 1 130 ? 13.441 3.192 -20.270 1.00 89.81 130 ALA A N 1
ATOM 1038 C CA . ALA A 1 130 ? 12.003 2.945 -20.232 1.00 89.81 130 ALA A CA 1
ATOM 1039 C C . ALA A 1 130 ? 11.224 3.983 -21.055 1.00 89.81 130 ALA A C 1
ATOM 1041 O O . ALA A 1 130 ? 10.318 3.619 -21.799 1.00 89.81 130 ALA A O 1
ATOM 1042 N N . LEU A 1 131 ? 11.600 5.264 -20.961 1.00 92.94 131 LEU A N 1
ATOM 1043 C CA . LEU A 1 131 ? 11.007 6.326 -21.776 1.00 92.94 131 LEU A CA 1
ATOM 1044 C C . LEU A 1 131 ? 11.256 6.096 -23.267 1.00 92.94 131 LEU A C 1
ATOM 1046 O O . LEU A 1 131 ? 10.323 6.219 -24.053 1.00 92.94 131 LEU A O 1
ATOM 1050 N N . GLN A 1 132 ? 12.471 5.690 -23.640 1.00 92.19 132 GLN A N 1
ATOM 1051 C CA . GLN A 1 132 ? 12.807 5.378 -25.027 1.00 92.19 132 GLN A CA 1
ATOM 1052 C C . GLN A 1 132 ? 11.938 4.244 -25.588 1.00 92.19 132 GLN A C 1
ATOM 1054 O O . GLN A 1 132 ? 11.454 4.364 -26.706 1.00 92.19 132 GLN A O 1
ATOM 1059 N N . TRP A 1 133 ? 11.705 3.170 -24.824 1.00 90.38 133 TRP A N 1
ATOM 1060 C CA . TRP A 1 133 ? 10.837 2.065 -25.258 1.00 90.38 133 TRP A CA 1
ATOM 1061 C C . TRP A 1 133 ? 9.373 2.478 -25.415 1.00 90.38 133 TRP A C 1
ATOM 1063 O O . TRP A 1 133 ? 8.688 2.005 -26.320 1.00 90.38 133 TRP A O 1
ATOM 1073 N N . ILE A 1 134 ? 8.891 3.367 -24.543 1.00 92.12 134 ILE A N 1
ATOM 1074 C CA . ILE A 1 134 ? 7.538 3.924 -24.649 1.00 92.12 134 ILE A CA 1
ATOM 1075 C C . ILE A 1 134 ? 7.425 4.787 -25.910 1.00 92.12 134 ILE A C 1
ATOM 1077 O O . ILE A 1 134 ? 6.466 4.643 -26.663 1.00 92.12 134 ILE A O 1
ATOM 1081 N N . GLU A 1 135 ? 8.402 5.662 -26.150 1.00 93.31 135 GLU A N 1
ATOM 1082 C CA . GLU A 1 135 ? 8.414 6.570 -27.299 1.00 93.31 135 GLU A CA 1
ATOM 1083 C C . GLU A 1 135 ? 8.567 5.823 -28.629 1.00 93.31 135 GLU A C 1
ATOM 1085 O O . GLU A 1 135 ? 7.887 6.152 -29.598 1.00 93.31 135 GLU A O 1
ATOM 1090 N N . SER A 1 136 ? 9.391 4.771 -28.671 1.00 90.88 136 SER A N 1
ATOM 1091 C CA . SER A 1 136 ? 9.544 3.928 -29.859 1.00 90.88 136 SER A CA 1
ATOM 1092 C C . SER A 1 136 ? 8.337 3.026 -30.128 1.00 90.88 136 SER A C 1
ATOM 1094 O O . SER A 1 136 ? 8.318 2.346 -31.151 1.00 90.88 136 SER A O 1
ATOM 1096 N N . GLY A 1 137 ? 7.353 2.978 -29.221 1.00 90.44 137 GLY A N 1
ATOM 1097 C CA . GLY A 1 137 ? 6.207 2.076 -29.325 1.00 90.44 137 GLY A CA 1
ATOM 1098 C C . GLY A 1 137 ? 6.619 0.605 -29.296 1.00 90.44 137 GLY A C 1
ATOM 1099 O O . GLY A 1 137 ? 6.060 -0.198 -30.036 1.00 90.44 137 GLY A O 1
ATOM 1100 N N . GLU A 1 138 ? 7.622 0.260 -28.484 1.00 87.56 138 GLU A N 1
ATOM 1101 C CA . GLU A 1 138 ? 8.178 -1.090 -28.414 1.00 87.56 138 GLU A CA 1
ATOM 1102 C C . GLU A 1 138 ? 7.101 -2.120 -28.037 1.00 87.56 138 GLU A C 1
ATOM 1104 O O . GLU A 1 138 ? 6.400 -1.979 -27.030 1.00 87.56 138 GLU A O 1
ATOM 1109 N N . THR A 1 139 ? 6.971 -3.162 -28.859 1.00 87.25 139 THR A N 1
ATOM 1110 C CA . THR A 1 139 ? 5.888 -4.147 -28.746 1.00 87.25 139 THR A CA 1
ATOM 1111 C C . THR A 1 139 ? 6.361 -5.517 -28.265 1.00 87.25 139 THR A C 1
ATOM 1113 O O . THR A 1 139 ? 5.524 -6.334 -27.889 1.00 87.25 139 THR A O 1
ATOM 1116 N N . TRP A 1 140 ? 7.679 -5.756 -28.232 1.00 86.62 140 TRP A N 1
ATOM 1117 C CA . TRP A 1 140 ? 8.318 -6.969 -27.704 1.00 86.62 140 TRP A CA 1
ATOM 1118 C C . TRP A 1 140 ? 7.986 -8.287 -28.435 1.00 86.62 140 TRP A C 1
ATOM 1120 O O . TRP A 1 140 ? 8.394 -9.347 -27.967 1.00 86.62 140 TRP A O 1
ATOM 1130 N N . HIS A 1 141 ? 7.269 -8.260 -29.568 1.00 85.88 141 HIS A N 1
ATOM 1131 C CA . HIS A 1 141 ? 6.837 -9.472 -30.297 1.00 85.88 141 HIS A CA 1
ATOM 1132 C C . HIS A 1 141 ? 7.996 -10.283 -30.889 1.00 85.88 141 HIS A C 1
ATOM 1134 O O . HIS A 1 141 ? 7.870 -11.484 -31.107 1.00 85.88 141 HIS A O 1
ATOM 1140 N N . ASP A 1 142 ? 9.110 -9.618 -31.156 1.00 84.06 142 ASP A N 1
ATOM 1141 C CA . ASP A 1 142 ? 10.342 -10.154 -31.721 1.00 84.06 142 ASP A CA 1
ATOM 1142 C C . ASP A 1 142 ? 11.418 -10.390 -30.647 1.00 84.06 142 ASP A C 1
ATOM 1144 O O . ASP A 1 142 ? 12.570 -10.645 -30.986 1.00 84.06 142 ASP A O 1
ATOM 1148 N N . VAL A 1 143 ? 11.074 -10.297 -29.355 1.00 84.69 143 VAL A N 1
ATOM 1149 C CA . VAL A 1 143 ? 12.039 -10.393 -28.252 1.00 84.69 143 VAL A CA 1
ATOM 1150 C C . VAL A 1 143 ? 11.968 -11.750 -27.551 1.00 84.69 143 VAL A C 1
ATOM 1152 O O . VAL A 1 143 ? 10.941 -12.143 -26.998 1.00 84.69 143 VAL A O 1
ATOM 1155 N N . LEU A 1 144 ? 13.104 -12.442 -27.507 1.00 81.19 144 LEU A N 1
ATOM 1156 C CA . LEU A 1 144 ? 13.343 -13.647 -26.724 1.00 81.19 144 LEU A CA 1
ATOM 1157 C C . LEU A 1 144 ? 13.976 -13.271 -25.383 1.00 81.19 144 LEU A C 1
ATOM 1159 O O . LEU A 1 144 ? 15.126 -12.834 -25.311 1.00 81.19 144 LEU A O 1
ATOM 1163 N N . PHE A 1 145 ? 13.227 -13.460 -24.302 1.00 80.81 145 PHE A N 1
ATOM 1164 C CA . PHE A 1 145 ? 13.721 -13.246 -22.945 1.00 80.81 145 PHE A CA 1
ATOM 1165 C C . PHE A 1 145 ? 14.495 -14.472 -22.462 1.00 80.81 145 PHE A C 1
ATOM 1167 O O . PHE A 1 145 ? 14.030 -15.601 -22.621 1.00 80.81 145 PHE A O 1
ATOM 1174 N N . THR A 1 146 ? 15.660 -14.252 -21.849 1.00 74.50 146 THR A N 1
ATOM 1175 C CA . THR A 1 146 ? 16.509 -15.303 -21.268 1.00 74.50 146 THR A CA 1
ATOM 1176 C C . THR A 1 146 ? 17.152 -14.831 -19.951 1.00 74.50 146 THR A C 1
ATOM 1178 O O . THR A 1 146 ? 17.251 -13.630 -19.705 1.00 74.50 146 THR A O 1
ATOM 1181 N N . ASP A 1 147 ? 17.549 -15.766 -19.084 1.00 68.69 147 ASP A N 1
ATOM 1182 C CA . ASP A 1 147 ? 18.175 -15.488 -17.770 1.00 68.69 147 ASP A CA 1
ATOM 1183 C C . ASP A 1 147 ? 19.509 -16.251 -17.630 1.00 68.69 147 ASP A C 1
ATOM 1185 O O . ASP A 1 147 ? 20.553 -15.674 -17.355 1.00 68.69 147 ASP A O 1
ATOM 1189 N N . GLU A 1 148 ? 19.535 -17.537 -17.994 1.00 63.94 148 GLU A N 1
ATOM 1190 C CA . GLU A 1 148 ? 20.755 -18.364 -17.991 1.00 63.94 148 GLU A CA 1
ATOM 1191 C C . GLU A 1 148 ? 21.189 -18.763 -19.414 1.00 63.94 148 GLU A C 1
ATOM 1193 O O . GLU A 1 148 ? 21.421 -19.938 -19.706 1.00 63.94 148 GLU A O 1
ATOM 1198 N N . ALA A 1 149 ? 21.251 -17.807 -20.349 1.00 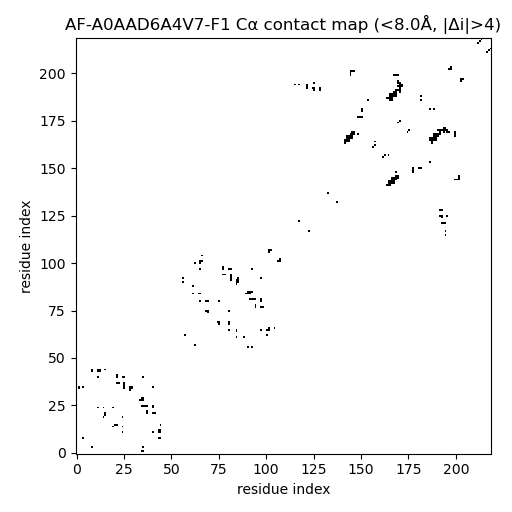57.12 149 ALA A N 1
ATOM 1199 C CA . ALA A 1 149 ? 21.567 -18.145 -21.734 1.00 57.12 149 ALA A CA 1
ATOM 1200 C C . ALA A 1 149 ? 23.041 -18.533 -21.920 1.00 57.12 149 ALA A C 1
ATOM 1202 O O . ALA A 1 149 ? 23.962 -17.738 -21.728 1.00 57.12 149 ALA A O 1
ATOM 1203 N N . THR A 1 150 ? 23.243 -19.776 -22.347 1.00 55.62 150 THR A N 1
ATOM 1204 C CA . THR A 1 150 ? 24.458 -20.233 -23.020 1.00 55.62 150 THR A CA 1
ATOM 1205 C C . THR A 1 150 ? 24.280 -20.067 -24.529 1.00 55.62 150 THR A C 1
ATOM 1207 O O . THR A 1 150 ? 23.174 -20.216 -25.048 1.00 55.62 150 THR A O 1
ATOM 1210 N N . VAL A 1 151 ? 25.389 -19.815 -25.227 1.00 56.41 151 VAL A N 1
ATOM 1211 C CA . VAL A 1 151 ? 25.545 -19.748 -26.698 1.00 56.41 151 VAL A CA 1
ATOM 1212 C C . VAL A 1 151 ? 24.724 -20.798 -27.469 1.00 56.41 151 VAL A C 1
ATOM 1214 O O . VAL A 1 151 ? 24.204 -20.530 -28.546 1.00 56.41 151 VAL A O 1
ATOM 1217 N N . ALA A 1 152 ? 24.522 -21.988 -26.895 1.00 59.84 152 ALA A N 1
ATOM 1218 C CA . ALA A 1 152 ? 23.736 -23.068 -27.493 1.00 59.84 152 ALA A CA 1
ATOM 1219 C C . ALA A 1 152 ? 22.283 -22.685 -27.858 1.00 59.84 152 ALA A C 1
ATOM 1221 O O . ALA A 1 152 ? 21.699 -23.299 -28.751 1.00 59.84 152 ALA A O 1
ATOM 1222 N N . LEU A 1 153 ? 21.693 -21.681 -27.199 1.00 65.50 153 LEU A N 1
ATOM 1223 C CA . LEU A 1 153 ? 20.338 -21.210 -27.503 1.00 65.50 153 LEU A CA 1
ATOM 1224 C C . LEU A 1 153 ? 20.256 -20.397 -28.802 1.00 65.50 153 LEU A C 1
ATOM 1226 O O . LEU A 1 153 ? 19.182 -20.334 -29.397 1.00 65.50 153 LEU A O 1
ATOM 1230 N N . GLU A 1 154 ? 21.360 -19.807 -29.266 1.00 65.69 154 GLU A N 1
ATOM 1231 C CA . GLU A 1 154 ? 21.372 -18.969 -30.468 1.00 65.69 154 GLU A CA 1
ATOM 1232 C C . GLU A 1 154 ? 21.077 -19.783 -31.733 1.00 65.69 154 GLU A C 1
ATOM 1234 O O . GLU A 1 154 ? 20.185 -19.426 -32.502 1.00 65.69 154 GLU A O 1
ATOM 1239 N N . HIS A 1 155 ? 21.776 -20.906 -31.934 1.00 70.62 155 HIS A N 1
ATOM 1240 C CA . HIS A 1 155 ? 21.558 -21.760 -33.105 1.00 70.62 155 HIS A CA 1
ATOM 1241 C C . HIS A 1 155 ? 20.098 -22.220 -33.188 1.00 70.62 155 HIS A C 1
ATOM 1243 O O . HIS A 1 155 ? 19.467 -22.133 -34.241 1.00 70.62 155 HIS A O 1
ATOM 1249 N N . PHE A 1 156 ? 19.546 -22.669 -32.058 1.00 73.44 156 PHE A N 1
ATOM 1250 C CA . PHE A 1 156 ? 18.154 -23.095 -31.973 1.00 73.44 156 PHE A CA 1
ATOM 1251 C C . PHE A 1 156 ? 17.192 -21.945 -32.289 1.00 73.44 156 PHE A C 1
ATOM 1253 O O . PHE A 1 156 ? 16.242 -22.121 -33.054 1.00 73.44 156 PHE A O 1
ATOM 1260 N N . ALA A 1 157 ? 17.449 -20.759 -31.732 1.00 74.19 157 ALA A N 1
ATOM 1261 C CA . ALA A 1 157 ? 16.601 -19.601 -31.951 1.00 74.19 157 ALA A CA 1
ATOM 126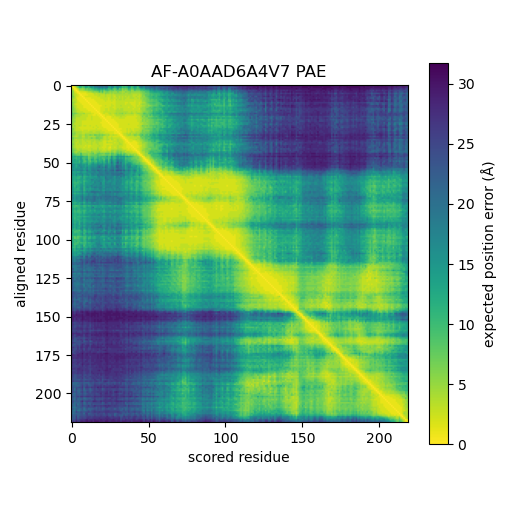2 C C . ALA A 1 157 ? 16.628 -19.126 -33.409 1.00 74.19 157 ALA A C 1
ATOM 1264 O O . ALA A 1 157 ? 15.576 -18.836 -33.971 1.00 74.19 157 ALA A O 1
ATOM 1265 N N . ARG A 1 158 ? 17.801 -19.113 -34.049 1.00 73.75 158 ARG A N 1
ATOM 1266 C CA . ARG A 1 158 ? 17.957 -18.750 -35.465 1.00 73.75 158 ARG A CA 1
ATOM 1267 C C . ARG A 1 158 ? 17.210 -19.709 -36.390 1.00 73.75 158 ARG A C 1
ATOM 1269 O O . ARG A 1 158 ? 16.607 -19.267 -37.365 1.00 73.75 158 ARG A O 1
ATOM 1276 N N . GLU A 1 159 ? 17.223 -20.999 -36.070 1.00 78.19 159 GLU A N 1
ATOM 1277 C CA . GLU A 1 159 ? 16.504 -22.027 -36.828 1.00 78.19 159 GLU A CA 1
ATOM 1278 C C . GLU A 1 159 ? 14.975 -21.884 -36.715 1.00 78.19 159 GLU A C 1
ATOM 1280 O O . GLU A 1 159 ? 14.272 -22.048 -37.708 1.00 78.19 159 GLU A O 1
ATOM 1285 N N . HIS A 1 160 ? 14.454 -21.539 -35.531 1.00 77.81 160 HIS A N 1
ATOM 1286 C CA . HIS A 1 160 ? 13.009 -21.570 -35.255 1.00 77.81 160 HIS A CA 1
ATOM 1287 C C . HIS A 1 160 ? 12.313 -20.202 -35.326 1.00 77.81 160 HIS A C 1
ATOM 1289 O O . HIS A 1 160 ? 11.121 -20.142 -35.625 1.00 77.81 160 HIS A O 1
ATOM 1295 N N . PHE A 1 161 ? 13.030 -19.110 -35.055 1.00 74.44 161 PHE A N 1
ATOM 1296 C CA . PHE A 1 161 ? 12.490 -17.745 -34.987 1.00 74.44 161 PHE A CA 1
ATOM 1297 C C . PHE A 1 161 ? 13.080 -16.806 -36.057 1.00 74.44 161 PHE A C 1
ATOM 1299 O O . PHE A 1 161 ? 12.743 -15.624 -36.083 1.00 74.44 161 PHE A O 1
ATOM 1306 N N . GLY A 1 162 ? 13.933 -17.311 -36.959 1.00 74.62 162 GLY A N 1
ATOM 1307 C CA . GLY A 1 162 ? 14.587 -16.521 -38.012 1.00 74.62 162 GLY A CA 1
ATOM 1308 C C . GLY A 1 162 ? 15.767 -15.697 -37.493 1.00 74.62 162 GLY A C 1
ATOM 1309 O O . GLY A 1 162 ? 16.172 -15.858 -36.354 1.00 74.62 162 GLY A O 1
ATOM 1310 N N . SER A 1 163 ? 16.360 -14.818 -38.302 1.00 73.81 163 SER A N 1
ATOM 1311 C CA . SER A 1 163 ? 17.503 -13.973 -37.892 1.00 73.81 163 SER A CA 1
ATOM 1312 C C . SER A 1 163 ? 17.114 -12.665 -37.201 1.00 73.81 163 SER A C 1
ATOM 1314 O O . SER A 1 163 ? 17.971 -12.015 -36.610 1.00 73.81 163 SER A O 1
ATOM 1316 N N . ASP A 1 164 ? 15.843 -12.274 -37.290 1.00 80.19 164 ASP A N 1
ATOM 1317 C CA . ASP A 1 164 ? 15.392 -10.925 -36.926 1.00 80.19 164 ASP A CA 1
ATOM 1318 C C . ASP A 1 164 ? 15.011 -10.799 -35.444 1.00 80.19 164 ASP A C 1
ATOM 1320 O O . ASP A 1 164 ? 14.713 -9.706 -34.967 1.00 80.19 164 ASP A O 1
ATOM 1324 N N . HIS A 1 165 ? 15.038 -11.909 -34.701 1.00 79.62 165 HIS A N 1
ATOM 1325 C CA . HIS A 1 165 ? 14.730 -11.913 -33.277 1.00 79.62 165 HIS A CA 1
ATOM 1326 C C . HIS A 1 165 ? 15.782 -11.146 -32.472 1.00 79.62 165 HIS A C 1
ATOM 1328 O O . HIS A 1 165 ? 16.970 -11.109 -32.796 1.00 79.62 165 HIS A O 1
ATOM 1334 N N . ARG A 1 166 ? 15.327 -10.561 -31.370 1.00 83.81 166 ARG A N 1
ATOM 1335 C CA . ARG A 1 166 ? 16.137 -9.840 -30.397 1.00 83.81 166 ARG A CA 1
ATOM 1336 C C . ARG A 1 166 ? 16.239 -10.634 -29.112 1.00 83.81 166 ARG A C 1
ATOM 1338 O O . ARG A 1 166 ? 15.236 -11.097 -28.589 1.00 83.81 166 ARG A O 1
ATOM 1345 N N . PHE A 1 167 ? 17.427 -10.746 -28.546 1.00 80.38 167 PHE A N 1
ATOM 1346 C CA . PHE A 1 167 ? 17.616 -11.350 -27.235 1.00 80.38 167 PHE A CA 1
ATOM 1347 C C . PHE A 1 167 ? 17.576 -10.309 -26.132 1.00 80.38 167 PHE A C 1
ATOM 1349 O O . PHE A 1 167 ? 18.154 -9.229 -26.252 1.00 80.38 167 PHE A O 1
ATOM 1356 N N . PHE A 1 168 ? 16.951 -10.667 -25.020 1.00 81.62 168 PHE A N 1
ATOM 1357 C CA . PHE A 1 168 ? 16.944 -9.884 -23.797 1.00 81.62 168 PHE A CA 1
ATOM 1358 C C . PHE A 1 168 ? 17.573 -10.711 -22.675 1.00 81.62 168 PHE A C 1
ATOM 1360 O O . PHE A 1 168 ? 17.089 -11.796 -22.351 1.00 81.62 168 PHE A O 1
ATOM 1367 N N . GLN A 1 169 ? 18.655 -10.191 -22.093 1.00 75.81 169 GLN A N 1
ATOM 1368 C CA . GLN A 1 169 ? 19.386 -10.803 -20.981 1.00 75.81 169 GLN A CA 1
ATOM 1369 C C . GLN A 1 169 ? 19.698 -9.748 -19.914 1.00 75.81 169 GLN A C 1
ATOM 1371 O O . GLN A 1 169 ? 19.809 -8.554 -20.222 1.00 75.81 169 GLN A O 1
ATOM 1376 N N . ASP A 1 170 ? 19.826 -10.185 -18.660 1.00 70.75 170 ASP A N 1
ATOM 1377 C CA . ASP A 1 170 ? 20.245 -9.336 -17.556 1.00 70.75 170 ASP A CA 1
ATOM 1378 C C . ASP A 1 170 ? 21.720 -8.914 -17.696 1.00 70.75 170 ASP A C 1
ATOM 1380 O O . ASP A 1 170 ? 22.622 -9.681 -18.025 1.00 70.75 170 ASP A O 1
ATOM 1384 N N . ASN A 1 171 ? 21.986 -7.636 -17.445 1.00 71.19 171 ASN A N 1
ATOM 1385 C CA . ASN A 1 171 ? 23.340 -7.085 -17.469 1.00 71.19 171 ASN A CA 1
ATOM 1386 C C . ASN A 1 171 ? 24.021 -7.223 -16.090 1.00 71.19 171 ASN A C 1
ATOM 1388 O O . ASN A 1 171 ? 24.650 -6.281 -15.599 1.00 71.19 171 ASN A O 1
ATOM 1392 N N . ASP A 1 172 ? 23.810 -8.352 -15.403 1.00 68.31 172 ASP A N 1
ATOM 1393 C CA . ASP A 1 172 ? 24.473 -8.631 -14.125 1.00 68.31 172 ASP A CA 1
ATOM 1394 C C . ASP A 1 172 ? 25.967 -8.902 -14.392 1.00 68.31 172 ASP A C 1
ATOM 1396 O O . ASP A 1 172 ? 26.294 -9.651 -15.316 1.00 68.31 172 ASP A O 1
ATOM 1400 N N . PRO A 1 173 ? 26.902 -8.320 -13.611 1.00 65.25 173 PRO A N 1
ATOM 1401 C CA . PRO A 1 173 ? 28.339 -8.532 -13.781 1.00 65.25 173 PRO A CA 1
ATOM 1402 C C . PRO A 1 173 ? 28.766 -10.000 -13.926 1.00 65.25 173 PRO A C 1
ATOM 1404 O O . PRO A 1 173 ? 29.749 -10.271 -14.622 1.00 65.25 173 PRO A O 1
ATOM 1407 N N . LYS A 1 174 ? 28.028 -10.953 -13.334 1.00 66.00 174 LYS A N 1
ATOM 1408 C CA . LYS A 1 174 ? 28.288 -12.398 -13.496 1.00 66.00 174 LYS A CA 1
ATOM 1409 C C . LYS A 1 174 ? 28.156 -12.885 -14.950 1.00 66.00 174 LYS A C 1
ATOM 1411 O O . LYS A 1 174 ? 28.758 -13.892 -15.309 1.00 66.00 174 LYS A O 1
ATOM 1416 N N . HIS A 1 175 ? 27.446 -12.144 -15.797 1.00 62.03 175 HIS A N 1
ATOM 1417 C CA . HIS A 1 175 ? 27.229 -12.424 -17.217 1.00 62.03 175 HIS A CA 1
ATOM 1418 C C . HIS A 1 175 ? 28.158 -11.631 -18.151 1.00 62.03 175 HIS A C 1
ATOM 1420 O O . HIS A 1 175 ? 27.991 -11.678 -19.367 1.00 62.03 175 HIS A O 1
ATOM 1426 N N . SER A 1 176 ? 29.198 -10.965 -17.630 1.00 62.66 176 SER A N 1
ATOM 1427 C CA . SER A 1 176 ? 30.155 -10.205 -18.459 1.00 62.66 176 SER A CA 1
ATOM 1428 C C . SER A 1 176 ? 30.829 -11.059 -19.548 1.00 62.66 176 SER A C 1
ATOM 1430 O O . SER A 1 176 ? 31.099 -10.573 -20.643 1.00 62.66 176 SER A O 1
ATOM 1432 N N . ALA A 1 177 ? 31.068 -12.347 -19.272 1.00 66.31 177 ALA A N 1
ATOM 1433 C CA . ALA A 1 177 ? 31.607 -13.290 -20.255 1.00 66.31 177 ALA A CA 1
ATOM 1434 C C . ALA A 1 177 ? 30.576 -13.674 -21.334 1.00 66.31 177 ALA A C 1
ATOM 1436 O O . ALA A 1 177 ? 30.938 -13.827 -22.499 1.00 66.31 177 ALA A O 1
ATOM 1437 N N . ALA A 1 178 ? 29.293 -13.774 -20.967 1.00 65.19 178 ALA A N 1
ATOM 1438 C CA . ALA A 1 178 ? 28.208 -14.026 -21.913 1.00 65.19 178 ALA A CA 1
ATOM 1439 C C . ALA A 1 178 ? 28.015 -12.829 -22.853 1.00 65.19 178 ALA A C 1
ATOM 1441 O O . ALA A 1 178 ? 27.902 -13.019 -24.057 1.00 65.19 178 ALA A O 1
ATOM 1442 N N . ALA A 1 179 ? 28.101 -11.597 -22.338 1.00 68.06 179 ALA A N 1
ATOM 1443 C CA . ALA A 1 179 ? 28.031 -10.385 -23.156 1.00 68.06 179 ALA A CA 1
ATOM 1444 C C . ALA A 1 179 ? 29.120 -10.336 -24.248 1.00 68.06 179 ALA A C 1
ATOM 1446 O O . ALA A 1 179 ? 28.856 -9.891 -25.365 1.00 68.06 179 ALA A O 1
ATOM 1447 N N . ALA A 1 180 ? 30.333 -10.819 -23.949 1.00 70.31 180 ALA A N 1
ATOM 1448 C CA . ALA A 1 180 ? 31.409 -10.930 -24.934 1.00 70.31 180 ALA A CA 1
ATOM 1449 C C . ALA A 1 180 ? 31.123 -12.006 -25.999 1.00 70.31 180 ALA A C 1
ATOM 1451 O O . ALA A 1 180 ? 31.371 -11.764 -27.179 1.00 70.31 180 ALA A O 1
ATOM 1452 N N . GLY A 1 181 ? 30.566 -13.156 -25.601 1.00 70.75 181 GLY A N 1
ATOM 1453 C CA . GLY A 1 181 ? 30.142 -14.215 -26.527 1.00 70.75 181 GLY A CA 1
ATOM 1454 C C . GLY A 1 181 ? 29.020 -13.762 -27.465 1.00 70.75 181 GLY A C 1
ATOM 1455 O O . GLY A 1 181 ? 29.145 -13.882 -28.677 1.00 70.75 181 GLY A O 1
ATOM 1456 N N . ILE A 1 182 ? 27.991 -13.115 -26.913 1.00 70.50 182 ILE A N 1
ATOM 1457 C CA . ILE A 1 182 ? 26.855 -12.541 -27.655 1.00 70.50 182 ILE A CA 1
ATOM 1458 C C . ILE A 1 182 ? 27.334 -11.541 -28.711 1.00 70.50 182 ILE A C 1
ATOM 1460 O O . ILE A 1 182 ? 26.873 -11.560 -29.851 1.00 70.50 182 ILE A O 1
ATOM 1464 N N . ALA A 1 183 ? 28.285 -10.677 -28.347 1.00 72.75 183 ALA A N 1
ATOM 1465 C CA . ALA A 1 183 ? 28.864 -9.720 -29.282 1.00 72.75 183 ALA A CA 1
ATOM 1466 C C . ALA A 1 183 ? 29.700 -10.397 -30.382 1.00 72.75 183 ALA A C 1
ATOM 1468 O O . ALA A 1 183 ? 29.650 -9.956 -31.529 1.00 72.75 183 ALA A O 1
ATOM 1469 N N . ALA A 1 184 ? 30.457 -11.448 -30.051 1.00 73.06 184 ALA A N 1
ATOM 1470 C CA . ALA A 1 184 ? 31.283 -12.183 -31.011 1.00 73.06 184 ALA A CA 1
ATOM 1471 C C . ALA A 1 184 ? 30.448 -12.980 -32.028 1.00 73.06 184 ALA A C 1
ATOM 1473 O O . ALA A 1 184 ? 30.843 -13.097 -33.185 1.00 73.06 184 ALA A O 1
ATOM 1474 N N . GLU A 1 185 ? 29.291 -13.485 -31.608 1.00 72.75 185 GLU A N 1
ATOM 1475 C CA . GLU A 1 185 ? 28.365 -14.261 -32.444 1.00 72.75 185 GLU A CA 1
ATOM 1476 C C . GLU A 1 185 ? 27.432 -13.384 -33.292 1.00 72.75 185 GLU A C 1
ATOM 1478 O O . GLU A 1 185 ? 26.738 -13.877 -34.178 1.00 72.75 185 GLU A O 1
ATOM 1483 N N . GLY A 1 186 ? 27.450 -12.062 -33.083 1.00 73.25 186 GLY A N 1
ATOM 1484 C CA . GLY A 1 186 ? 26.602 -11.131 -33.830 1.00 73.25 186 GLY A CA 1
ATOM 1485 C C . GLY A 1 186 ? 25.126 -11.227 -33.440 1.00 73.25 186 GLY A C 1
ATOM 1486 O O . GLY A 1 186 ? 24.247 -10.923 -34.246 1.00 73.25 186 GLY A O 1
ATOM 1487 N N . ILE A 1 187 ? 24.850 -11.647 -32.206 1.00 76.12 187 ILE A N 1
ATOM 1488 C CA . ILE A 1 187 ? 23.497 -11.793 -31.683 1.00 76.12 187 ILE A CA 1
ATOM 1489 C C . ILE A 1 187 ? 22.863 -10.411 -31.503 1.00 76.12 187 ILE A C 1
ATOM 1491 O O . ILE A 1 187 ? 23.435 -9.512 -30.879 1.00 76.12 187 ILE A O 1
ATOM 1495 N N . ASN A 1 188 ? 21.645 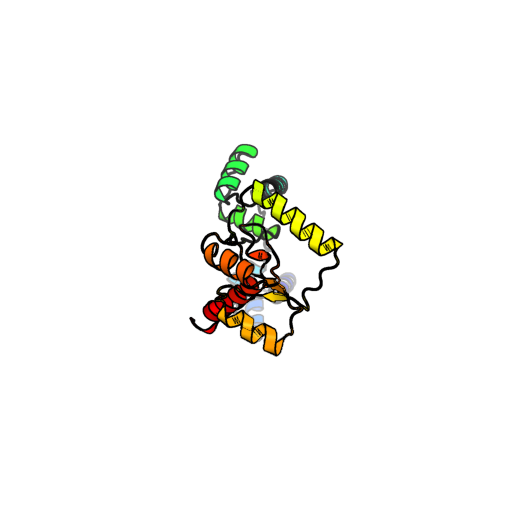-10.245 -32.019 1.00 80.06 188 ASN A N 1
ATOM 1496 C CA . ASN A 1 188 ? 20.874 -9.016 -31.878 1.00 80.06 188 ASN A CA 1
ATOM 1497 C C . ASN A 1 188 ? 20.393 -8.854 -30.424 1.00 80.06 188 ASN A C 1
ATOM 1499 O O . ASN A 1 188 ? 19.394 -9.439 -30.016 1.00 80.06 188 ASN A O 1
ATOM 1503 N N . TRP A 1 189 ? 21.139 -8.100 -29.615 1.00 78.12 189 TRP A N 1
ATOM 1504 C CA . TRP A 1 189 ? 20.933 -7.999 -28.167 1.00 78.12 189 TRP A CA 1
ATOM 1505 C C . TRP A 1 189 ? 20.310 -6.663 -27.737 1.00 78.12 189 TRP A C 1
ATOM 1507 O O . TRP A 1 189 ? 20.835 -5.582 -28.021 1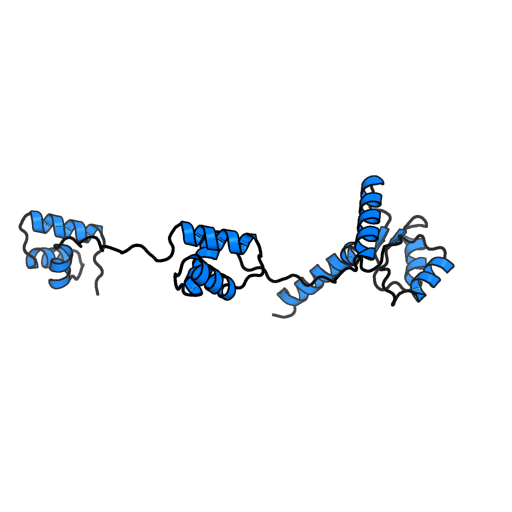.00 78.12 189 TRP A O 1
ATOM 1517 N N . VAL A 1 190 ? 19.224 -6.738 -26.962 1.00 81.75 190 VAL A N 1
ATOM 1518 C CA . VAL A 1 190 ? 18.611 -5.600 -26.268 1.00 81.75 190 VAL A CA 1
ATOM 1519 C C . VAL A 1 190 ? 19.409 -5.292 -25.008 1.00 81.75 190 VAL A C 1
ATOM 1521 O O . VAL A 1 190 ? 19.264 -5.936 -23.967 1.00 81.75 190 VAL A O 1
ATOM 1524 N N . LYS A 1 191 ? 20.254 -4.268 -25.096 1.00 78.19 191 LYS A N 1
ATOM 1525 C CA . LYS A 1 191 ? 21.040 -3.800 -23.955 1.00 78.19 191 LYS A CA 1
ATOM 1526 C C . LYS A 1 191 ? 20.136 -3.172 -22.905 1.00 78.19 191 LYS A C 1
ATOM 1528 O O . LYS A 1 191 ? 19.337 -2.287 -23.206 1.00 78.19 191 LYS A O 1
ATOM 1533 N N . THR A 1 192 ? 20.327 -3.588 -21.659 1.00 78.69 192 THR A N 1
ATOM 1534 C CA . THR A 1 192 ? 19.638 -3.011 -20.509 1.00 78.69 192 THR A CA 1
ATOM 1535 C C . THR A 1 192 ? 20.617 -2.376 -19.523 1.00 78.69 192 THR A C 1
ATOM 1537 O O . THR A 1 192 ? 21.759 -2.829 -19.370 1.00 78.69 192 THR A O 1
ATOM 1540 N N . PRO A 1 193 ? 20.198 -1.297 -18.844 1.00 81.50 193 PRO A N 1
ATOM 1541 C CA . PRO A 1 193 ? 20.977 -0.724 -17.757 1.00 81.50 193 PRO A CA 1
ATOM 1542 C C . PRO A 1 193 ? 21.142 -1.728 -16.598 1.00 81.50 193 PRO A C 1
ATOM 1544 O O . PRO A 1 193 ? 20.261 -2.565 -16.386 1.00 81.50 193 PRO A O 1
ATOM 1547 N N . PRO A 1 194 ? 22.227 -1.640 -15.810 1.00 79.00 194 PRO A N 1
ATOM 1548 C CA . PRO A 1 194 ? 22.434 -2.501 -14.644 1.00 79.00 194 PRO A CA 1
ATOM 1549 C C . PRO A 1 194 ? 21.283 -2.434 -13.628 1.00 79.00 194 PRO A C 1
ATOM 1551 O O . PRO A 1 194 ? 20.548 -1.448 -13.568 1.00 79.00 194 PRO A O 1
ATOM 1554 N N . GLU A 1 195 ? 21.166 -3.468 -12.785 1.00 78.06 195 GLU A N 1
ATOM 1555 C CA . GLU A 1 195 ? 20.174 -3.544 -11.694 1.00 78.06 195 GLU A CA 1
ATOM 1556 C C . GLU A 1 195 ? 18.713 -3.423 -12.188 1.00 78.06 195 GLU A C 1
ATOM 1558 O O . GLU A 1 195 ? 17.870 -2.848 -11.500 1.00 78.06 195 GLU A O 1
ATOM 1563 N N . SER A 1 196 ? 18.403 -3.963 -13.375 1.00 77.44 196 SER A N 1
ATOM 1564 C CA . SER A 1 196 ? 17.101 -3.834 -14.059 1.00 77.44 196 SER A CA 1
ATOM 1565 C C . SER A 1 196 ? 16.251 -5.107 -14.073 1.00 77.44 196 SER A C 1
ATOM 1567 O O . SER A 1 196 ? 15.598 -5.406 -15.068 1.00 77.44 196 SER A O 1
ATOM 1569 N N . LEU A 1 197 ? 16.240 -5.859 -12.971 1.00 74.81 197 LEU A N 1
ATOM 1570 C CA . LEU A 1 197 ? 15.517 -7.137 -12.875 1.00 74.81 197 LEU A CA 1
ATOM 1571 C C . LEU A 1 197 ? 14.022 -7.018 -13.219 1.00 74.81 197 LEU A C 1
ATOM 1573 O O . LEU A 1 197 ? 13.467 -7.864 -13.903 1.00 74.81 197 LEU A O 1
ATOM 1577 N N . ASP A 1 198 ? 13.368 -5.931 -12.821 1.00 77.31 198 ASP A N 1
ATOM 1578 C CA . ASP A 1 198 ? 11.957 -5.667 -13.125 1.00 77.31 198 ASP A CA 1
ATOM 1579 C C . ASP A 1 198 ? 11.681 -5.295 -14.591 1.00 77.31 198 ASP A C 1
ATOM 1581 O O . ASP A 1 198 ? 10.520 -5.286 -14.994 1.00 77.31 198 ASP A O 1
ATOM 1585 N N . LEU A 1 199 ? 12.716 -5.021 -15.395 1.00 78.00 199 LEU A N 1
ATOM 1586 C CA . LEU A 1 199 ? 12.576 -4.876 -16.847 1.00 78.00 199 LEU A CA 1
ATOM 1587 C C . LEU A 1 199 ? 12.634 -6.228 -17.572 1.00 78.00 199 LEU A C 1
ATOM 1589 O O . LEU A 1 199 ? 12.312 -6.271 -18.752 1.00 78.00 199 LEU A O 1
ATOM 1593 N N . ASN A 1 200 ? 13.024 -7.316 -16.893 1.00 79.31 200 ASN A N 1
ATOM 1594 C CA . ASN A 1 200 ? 13.044 -8.664 -17.454 1.00 79.31 200 ASN A CA 1
ATOM 1595 C C . ASN A 1 200 ? 11.745 -9.418 -17.090 1.00 79.31 200 ASN A C 1
ATOM 1597 O O . ASN A 1 200 ? 11.564 -9.803 -15.933 1.00 79.31 200 ASN A O 1
ATOM 1601 N N . PRO A 1 201 ? 10.839 -9.698 -18.045 1.00 78.50 201 PRO A N 1
ATOM 1602 C CA . PRO A 1 201 ? 9.617 -10.467 -17.808 1.00 78.50 201 PRO A CA 1
ATOM 1603 C C . PRO A 1 201 ? 9.842 -11.864 -17.217 1.00 78.50 201 PRO A C 1
ATOM 1605 O O . PRO A 1 201 ? 8.940 -12.393 -16.564 1.00 78.50 201 PRO A O 1
ATOM 1608 N N . ILE A 1 202 ? 11.024 -12.467 -17.386 1.00 77.81 202 ILE A N 1
ATOM 1609 C CA . ILE A 1 202 ? 11.337 -13.756 -16.750 1.00 77.81 202 ILE A CA 1
ATOM 1610 C C . ILE A 1 202 ? 11.298 -13.657 -15.224 1.00 77.81 202 ILE A C 1
ATOM 1612 O O . ILE A 1 202 ? 10.830 -14.585 -14.567 1.00 77.81 202 ILE A O 1
ATOM 1616 N N . GLU A 1 203 ? 11.672 -12.520 -14.640 1.00 79.06 203 GLU A N 1
ATOM 1617 C CA . GLU A 1 203 ? 11.571 -12.329 -13.192 1.00 79.06 203 GLU A CA 1
ATOM 1618 C C . GLU A 1 203 ? 10.117 -12.380 -12.713 1.00 79.06 203 GLU A C 1
ATOM 1620 O O . GLU A 1 203 ? 9.822 -12.938 -11.653 1.00 79.06 203 GLU A O 1
ATOM 1625 N N . LEU A 1 204 ? 9.166 -11.898 -13.524 1.00 79.88 204 LEU A N 1
ATOM 1626 C CA . LEU A 1 204 ? 7.740 -12.056 -13.235 1.00 79.88 204 LEU A CA 1
ATOM 1627 C C . LEU A 1 204 ? 7.331 -13.536 -13.245 1.00 79.88 204 LEU A C 1
ATOM 1629 O O . LEU A 1 204 ? 6.606 -13.976 -12.348 1.00 79.88 204 LEU A O 1
ATOM 1633 N N . LEU A 1 205 ? 7.821 -14.314 -14.213 1.00 81.75 205 LEU A N 1
ATOM 1634 C CA . LEU A 1 205 ? 7.5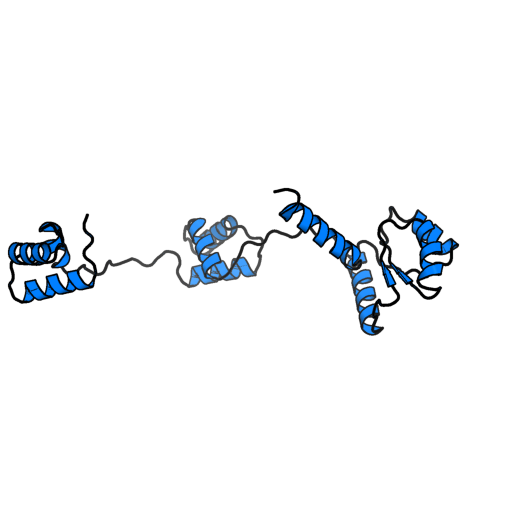73 -15.754 -14.279 1.00 81.75 205 LEU A CA 1
ATOM 1635 C C . LEU A 1 205 ? 8.166 -16.478 -13.061 1.00 81.75 205 LEU A C 1
ATOM 1637 O O . LEU A 1 205 ? 7.470 -17.265 -12.411 1.00 81.75 205 LEU A O 1
ATOM 1641 N N . TRP A 1 206 ? 9.405 -16.157 -12.681 1.00 81.50 206 TRP A N 1
ATOM 1642 C CA . TRP A 1 206 ? 10.038 -16.693 -11.478 1.00 81.50 206 TRP A CA 1
ATOM 1643 C C . TRP A 1 206 ? 9.272 -16.330 -10.213 1.00 81.50 206 TRP A C 1
ATOM 1645 O O . TRP A 1 206 ? 9.105 -17.177 -9.331 1.00 81.50 206 TRP A O 1
ATOM 1655 N N . HIS A 1 207 ? 8.782 -15.094 -10.106 1.00 81.00 207 HIS A N 1
ATOM 1656 C CA . HIS A 1 207 ? 7.936 -14.671 -8.997 1.00 81.00 207 HIS A CA 1
ATOM 1657 C C . HIS A 1 207 ? 6.664 -15.516 -8.910 1.00 81.00 207 HIS A C 1
ATOM 1659 O O . HIS A 1 207 ? 6.374 -16.044 -7.834 1.00 81.00 207 HIS A O 1
ATOM 1665 N N . LEU A 1 208 ? 5.943 -15.700 -10.021 1.00 84.50 208 LEU A N 1
ATOM 1666 C CA . LEU A 1 208 ? 4.736 -16.530 -10.072 1.00 84.50 208 LEU A CA 1
ATOM 1667 C C . LEU A 1 208 ? 5.025 -17.988 -9.695 1.00 84.50 208 LEU A C 1
ATOM 1669 O O . LEU A 1 208 ? 4.288 -18.579 -8.902 1.00 84.50 208 LEU A O 1
ATOM 1673 N N . MET A 1 209 ? 6.123 -18.552 -10.200 1.00 84.94 209 MET A N 1
ATOM 1674 C CA . MET A 1 209 ? 6.545 -19.918 -9.894 1.00 84.94 209 MET A CA 1
ATOM 1675 C C . MET A 1 209 ? 6.886 -20.090 -8.406 1.00 84.94 209 MET A C 1
ATOM 1677 O O . MET A 1 209 ? 6.383 -21.006 -7.753 1.00 84.94 209 MET A O 1
ATOM 1681 N N . LYS A 1 210 ? 7.699 -19.191 -7.834 1.00 83.88 210 LYS A N 1
ATOM 1682 C CA . LYS A 1 210 ? 8.060 -19.202 -6.403 1.00 83.88 210 LYS A CA 1
ATOM 1683 C C . LYS A 1 210 ? 6.813 -19.088 -5.522 1.00 83.88 210 LYS A C 1
ATOM 1685 O O . LYS A 1 210 ? 6.700 -19.797 -4.519 1.00 83.88 210 LYS A O 1
ATOM 1690 N N . ASP A 1 211 ? 5.865 -18.236 -5.907 1.00 84.31 211 ASP A N 1
ATOM 1691 C CA . ASP A 1 211 ? 4.586 -18.079 -5.215 1.00 84.31 211 ASP A CA 1
ATOM 1692 C C . ASP A 1 211 ? 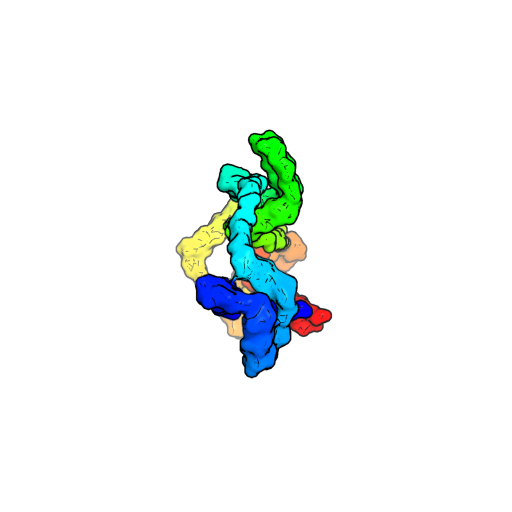3.734 -19.350 -5.274 1.00 84.31 211 ASP A C 1
ATOM 1694 O O . ASP A 1 211 ? 3.169 -19.755 -4.254 1.00 84.31 211 ASP A O 1
ATOM 1698 N N . PHE A 1 212 ? 3.660 -19.997 -6.440 1.00 86.56 212 PHE A N 1
ATOM 1699 C CA . PHE A 1 212 ? 2.969 -21.272 -6.610 1.00 86.56 212 PHE A CA 1
ATOM 1700 C C . PHE A 1 212 ? 3.584 -22.357 -5.723 1.00 86.56 212 PHE A C 1
ATOM 1702 O O . PHE A 1 212 ? 2.866 -23.002 -4.960 1.00 86.56 212 PHE A O 1
ATOM 1709 N N . ILE A 1 213 ? 4.911 -22.514 -5.755 1.00 86.19 213 ILE A N 1
ATOM 1710 C CA . ILE A 1 213 ? 5.630 -23.510 -4.949 1.00 86.19 213 ILE A CA 1
ATOM 1711 C C . ILE A 1 213 ? 5.373 -23.277 -3.458 1.00 86.19 213 ILE A C 1
ATOM 1713 O O . ILE A 1 213 ? 5.035 -24.213 -2.735 1.00 86.19 213 ILE A O 1
ATOM 1717 N N . ARG A 1 214 ? 5.473 -22.023 -2.997 1.00 83.94 214 ARG A N 1
ATOM 1718 C CA . ARG A 1 214 ? 5.259 -21.662 -1.590 1.00 83.94 214 ARG A CA 1
ATOM 1719 C C . ARG A 1 214 ? 3.824 -21.896 -1.120 1.00 83.94 214 ARG A C 1
ATOM 1721 O O . ARG A 1 214 ? 3.631 -22.189 0.049 1.00 83.94 214 ARG A O 1
ATOM 1728 N N . LYS A 1 215 ? 2.826 -21.704 -1.987 1.00 81.88 215 LYS A N 1
ATOM 1729 C CA . LYS A 1 215 ? 1.405 -21.822 -1.615 1.00 81.88 215 LYS A CA 1
ATOM 1730 C C . LYS A 1 215 ? 0.846 -23.231 -1.805 1.00 81.88 215 LYS A C 1
ATOM 1732 O O . LYS A 1 215 ? -0.069 -23.598 -1.080 1.00 81.88 215 LYS A O 1
ATOM 1737 N N . LYS A 1 216 ? 1.322 -23.975 -2.810 1.00 77.44 216 LYS A N 1
ATOM 1738 C CA . LYS A 1 216 ? 0.731 -25.258 -3.226 1.00 77.44 216 LYS A CA 1
ATOM 1739 C C . LYS A 1 216 ? 1.649 -26.465 -3.061 1.00 77.44 216 LYS A C 1
ATOM 1741 O O . LYS A 1 216 ? 1.151 -27.531 -2.732 1.00 77.44 216 LYS A O 1
ATOM 1746 N N . ALA A 1 217 ? 2.951 -26.325 -3.315 1.00 72.19 217 ALA A N 1
ATOM 1747 C CA . ALA A 1 217 ? 3.877 -27.464 -3.299 1.00 72.19 217 ALA A CA 1
ATOM 1748 C C . ALA A 1 217 ? 4.508 -27.715 -1.918 1.00 72.19 217 ALA A C 1
ATOM 1750 O O . ALA A 1 217 ? 4.916 -28.835 -1.627 1.00 72.19 217 ALA A O 1
ATOM 1751 N N . LYS A 1 218 ? 4.580 -26.687 -1.064 1.00 56.75 218 LYS A N 1
ATOM 1752 C CA . LYS A 1 218 ? 4.985 -26.791 0.345 1.00 56.75 218 LYS A CA 1
ATOM 1753 C C . LYS A 1 218 ? 3.860 -26.267 1.254 1.00 56.75 218 LYS A C 1
ATOM 1755 O O . LYS A 1 218 ? 3.912 -25.085 1.596 1.00 56.75 218 LYS A O 1
ATOM 1760 N N . PRO A 1 219 ? 2.826 -27.075 1.562 1.00 52.75 219 PRO A N 1
ATOM 1761 C CA . PRO A 1 219 ? 1.879 -26.745 2.627 1.00 52.75 219 PRO A CA 1
ATOM 1762 C C . PRO A 1 219 ? 2.572 -26.629 3.992 1.00 52.75 219 PRO A C 1
ATOM 1764 O O . PRO A 1 219 ? 3.584 -27.337 4.209 1.00 52.75 219 PRO A O 1
#

Solvent-accessible surface area (backbone atoms only — not comparable to full-atom values): 13426 Å² total; per-residue (Å²): 132,75,79,76,50,74,66,60,39,50,48,52,41,51,46,45,75,73,67,49,48,69,63,58,53,38,54,57,33,44,76,69,77,38,77,63,56,64,68,58,58,53,58,54,57,47,75,77,72,79,77,83,74,73,86,65,91,79,40,70,70,56,51,52,50,53,48,54,53,43,69,77,39,79,82,64,47,58,64,56,52,41,54,51,44,30,69,77,66,69,49,90,67,57,61,66,55,52,53,50,49,39,46,77,73,66,56,72,94,73,79,83,75,91,69,83,87,67,54,75,75,43,50,55,51,45,50,53,52,54,50,50,40,61,74,69,62,66,76,66,86,52,52,48,78,48,84,84,74,55,77,76,54,52,65,55,43,41,73,76,64,42,85,81,41,30,39,36,54,72,57,50,78,91,39,55,68,49,56,52,50,40,60,74,73,68,55,50,67,52,86,55,54,57,87,46,61,91,78,39,68,62,52,56,52,50,51,53,49,54,51,46,41,58,67,68,74,49,122

pLDDT: mean 82.0, std 9.96, range [46.22, 94.69]

Secondary structure (DSSP, 8-state):
-----HHHHHHHHHHHHTT--HHHHHHHHHTTT----HHHHHHHHS------PPPPS--HHHHHHHHHHHHH-TT--HHHHHHHHHHHH-----HHHHHHHHHHTT----PPPP-PPPPHHHHHHHHHHHHHHHHTT---TTEEE-SS--THHHHHHHHHH-S--EEE----GGGHHHHHHHHHHT--EE---SS-GGG-HHHHHHHHHHHHIIIII--

Sequence (219 aa):
MTCINIERSQQVCVMRAHGKSTREIQELFASLEVEVSQSTLRNHFQEKTPIRSGPGKLQHNIVTAIENATKADNKLTAHCVKQKIQADFGVSLGLSSIRKARRKLGWKYGRTRFTHMIRDHNKEARLRQALQWIESGETWHDVLFTDEATVALEHFAREHFGSDHRFFQDNDPKHSAAAAGIAAEGINWVKTPPESLDLNPIELLWHLMKDFIRKKAKP

Mean predicted aligned error: 14.24 Å

Nearest PDB structures (foldseek):
  4xvn-assembly2_F  TM=3.410E-01  e=5.754E-01  Thermus phage G20c
  7xur-assembly1_A  TM=2.694E-01  e=2.241E+00  Homo sapiens
  5dov-assembly1_A  TM=3.172E-01  e=7.754E+00  Lyngbya majuscula
  6lul-assembly1_A  TM=1.305E-01  e=3.389E+00  Saccharomyces cerevisiae S288C

Organism: NCBI:txid1090488